Protein AF-A0A3S5CS46-F1 (afdb_monomer_lite)

Sequence (269 aa):
MSTSSWIHPLLTELEINIKNIAQVWDDMGVVGENYTVRQRTLSHHLHRLLEDMLDEETRAKQTLLDSINDLRTKIVEFEAEMGVPSFNFPSDNSLVATEKELFDYHKSLTKKAENSIREITLLLEQESILCSLLGEKPISVSFKHVPSFDQSERLAHLMELKEDVLALCSYLNMTLEEASSNCEMSLMLKSDFSIEPASLTCAFIASLEELRDNLDSKLILIGTKCRQLKDEWLSLRSRLKLEDSSEFNEIKPSVELFKQVSFPYTLSH

Organism: NCBI:txid117903

Structure (mmCIF, N/CA/C/O backbone):
data_AF-A0A3S5CS46-F1
#
_entry.id   AF-A0A3S5CS46-F1
#
loop_
_atom_site.group_PDB
_atom_site.id
_atom_site.type_symbol
_atom_site.label_atom_id
_atom_site.label_alt_id
_atom_site.label_comp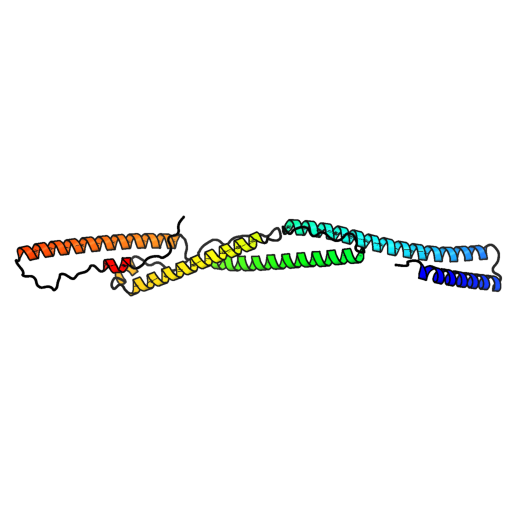_id
_atom_site.label_asym_id
_atom_site.label_entity_id
_atom_site.label_seq_id
_atom_site.pdbx_PDB_ins_code
_atom_site.Cartn_x
_atom_site.Cartn_y
_atom_site.Cartn_z
_atom_site.occupancy
_atom_site.B_iso_or_equiv
_atom_site.auth_seq_id
_atom_site.auth_comp_id
_atom_site.auth_asym_id
_atom_site.auth_atom_id
_atom_site.pdbx_PDB_model_num
ATOM 1 N N . MET A 1 1 ? 7.967 23.993 -22.718 1.00 47.06 1 MET A N 1
ATOM 2 C CA . MET A 1 1 ? 9.432 23.835 -22.585 1.00 47.06 1 MET A CA 1
ATOM 3 C C . MET A 1 1 ? 10.004 23.709 -23.986 1.00 47.06 1 MET A C 1
ATOM 5 O O . MET A 1 1 ? 9.488 22.908 -24.753 1.00 47.06 1 MET A O 1
ATOM 9 N N . SER A 1 2 ? 10.963 24.560 -24.352 1.00 52.56 2 SER A N 1
ATOM 10 C CA . SER A 1 2 ? 11.513 24.660 -25.710 1.00 52.56 2 SER A CA 1
ATOM 11 C C . SER A 1 2 ? 12.353 23.429 -26.053 1.00 52.56 2 SER A C 1
ATOM 13 O O . SER A 1 2 ? 13.554 23.406 -25.811 1.00 52.56 2 SER A O 1
ATOM 15 N N . THR A 1 3 ? 11.725 22.403 -26.623 1.00 57.25 3 THR A N 1
ATOM 16 C CA . THR A 1 3 ? 12.373 21.144 -27.032 1.00 57.25 3 THR A CA 1
ATOM 17 C C . THR A 1 3 ? 13.434 21.323 -28.123 1.00 57.25 3 THR A C 1
ATOM 19 O O . THR A 1 3 ? 14.196 20.401 -28.382 1.00 57.25 3 THR A O 1
ATOM 22 N N . SER A 1 4 ? 13.525 22.504 -28.740 1.00 65.50 4 SER A N 1
ATOM 23 C CA . SER A 1 4 ? 14.275 22.702 -29.986 1.00 65.50 4 SER A CA 1
ATOM 24 C C . SER A 1 4 ? 15.567 23.516 -29.856 1.00 65.50 4 SER A C 1
ATOM 26 O O . SER A 1 4 ? 16.304 23.617 -30.833 1.00 65.50 4 SER A O 1
ATOM 28 N N . SER A 1 5 ? 15.869 24.124 -28.698 1.00 83.62 5 SER A N 1
ATOM 29 C CA . SER A 1 5 ? 16.984 25.091 -28.627 1.00 83.62 5 SER A CA 1
ATOM 30 C C . SER A 1 5 ? 18.371 24.447 -28.698 1.00 83.62 5 SER A C 1
ATOM 32 O O . SER A 1 5 ? 19.318 25.095 -29.130 1.00 83.62 5 SER A O 1
ATOM 34 N N . TRP A 1 6 ? 18.501 23.184 -28.288 1.00 90.06 6 TRP A N 1
ATOM 35 C CA . TRP A 1 6 ? 19.774 22.452 -28.260 1.00 90.06 6 TRP A CA 1
ATOM 36 C C . TRP A 1 6 ? 20.002 21.580 -29.506 1.00 90.06 6 TRP A C 1
ATOM 38 O O . TRP A 1 6 ? 21.139 21.224 -29.804 1.00 90.06 6 TRP A O 1
ATOM 48 N N . ILE A 1 7 ? 18.943 21.291 -30.270 1.00 91.88 7 ILE A N 1
ATOM 49 C CA . ILE A 1 7 ? 19.004 20.429 -31.460 1.00 91.88 7 ILE A CA 1
ATOM 50 C C . ILE A 1 7 ? 19.828 21.093 -32.573 1.00 91.88 7 ILE A C 1
ATOM 52 O O . ILE A 1 7 ? 20.669 20.450 -33.195 1.00 91.88 7 ILE A O 1
ATOM 56 N N . HIS A 1 8 ? 19.623 22.391 -32.815 1.00 90.12 8 HIS A N 1
ATOM 57 C CA . HIS A 1 8 ? 20.340 23.116 -33.871 1.00 90.12 8 HIS A CA 1
ATOM 58 C C . HIS A 1 8 ? 21.868 23.155 -33.665 1.00 90.12 8 HIS A C 1
ATOM 60 O O . HIS A 1 8 ? 22.591 22.838 -34.615 1.00 90.12 8 HIS A O 1
ATOM 66 N N . PRO A 1 9 ? 22.387 23.492 -32.465 1.00 93.69 9 PRO A N 1
ATOM 67 C CA . PRO A 1 9 ? 23.815 23.377 -32.171 1.00 93.69 9 PRO A CA 1
ATOM 68 C C . PRO A 1 9 ? 24.374 21.968 -32.404 1.00 93.69 9 PRO A C 1
ATOM 70 O O . PRO A 1 9 ? 25.395 21.832 -33.073 1.00 93.69 9 PRO A O 1
ATOM 73 N N . LEU A 1 10 ? 23.673 20.929 -31.933 1.00 92.62 10 LEU A N 1
ATOM 74 C CA . LEU A 1 10 ? 24.091 19.531 -32.088 1.00 92.62 10 LEU A CA 1
ATOM 75 C C . LEU A 1 10 ? 24.216 19.130 -33.567 1.00 92.62 10 LEU A C 1
ATOM 77 O O . LEU A 1 10 ? 25.219 18.547 -33.973 1.00 92.62 10 LEU A O 1
ATOM 81 N N . LEU A 1 11 ? 23.215 19.466 -34.387 1.00 93.50 11 LEU A N 1
ATOM 82 C CA . LEU A 1 11 ? 23.242 19.173 -35.824 1.00 93.50 11 LEU A CA 1
ATOM 83 C C . LEU A 1 11 ? 24.390 19.899 -36.534 1.00 93.50 11 LEU A C 1
ATOM 85 O O . LEU A 1 11 ? 25.025 19.319 -37.410 1.00 93.50 11 LEU A O 1
ATOM 89 N N . THR A 1 12 ? 24.679 21.139 -36.130 1.00 94.25 12 THR A N 1
ATOM 90 C CA . THR A 1 12 ? 25.787 21.925 -36.693 1.00 94.25 12 THR A CA 1
ATOM 91 C C . THR A 1 12 ? 27.137 21.279 -36.379 1.00 94.25 12 THR A C 1
ATOM 93 O O . THR A 1 12 ? 27.984 21.143 -37.260 1.00 94.25 12 THR A O 1
ATOM 96 N N . GLU A 1 13 ? 27.343 20.842 -35.136 1.00 95.19 13 GLU A N 1
ATOM 97 C CA . GLU A 1 13 ? 28.569 20.152 -34.724 1.00 95.19 13 GLU A CA 1
ATOM 98 C C . GLU A 1 13 ? 28.739 18.811 -35.454 1.00 95.19 13 GLU A C 1
ATOM 100 O O . GLU A 1 13 ? 29.822 18.496 -35.952 1.00 95.19 13 GLU A O 1
ATOM 105 N N . LEU A 1 14 ? 27.653 18.046 -35.591 1.00 95.31 14 LEU A N 1
ATOM 106 C CA . LEU A 1 14 ? 27.646 16.783 -36.324 1.00 95.31 14 LEU A CA 1
ATOM 107 C C . LEU A 1 14 ? 27.975 16.987 -37.811 1.00 95.31 14 LEU A C 1
ATOM 109 O O . LEU A 1 14 ? 28.771 16.235 -38.370 1.00 95.31 14 LEU A O 1
ATOM 113 N N . GLU A 1 15 ? 27.437 18.034 -38.440 1.00 95.50 15 GLU A N 1
ATOM 114 C CA . GLU A 1 15 ? 27.759 18.400 -39.823 1.00 95.50 15 GLU A CA 1
ATOM 115 C C . GLU A 1 15 ? 29.246 18.749 -39.992 1.00 95.50 15 GLU A C 1
ATOM 117 O O . GLU A 1 15 ? 29.888 18.266 -40.928 1.00 95.50 15 GLU A O 1
ATOM 122 N N . ILE A 1 16 ? 29.811 19.550 -39.082 1.00 96.81 16 ILE A N 1
ATOM 123 C CA . ILE A 1 16 ? 31.240 19.904 -39.091 1.00 96.81 16 ILE A CA 1
ATOM 124 C C . ILE A 1 16 ? 32.102 18.643 -38.963 1.00 96.81 16 ILE A C 1
ATOM 126 O O . ILE A 1 16 ? 33.037 18.451 -39.741 1.00 96.81 16 ILE A O 1
ATOM 130 N N . ASN A 1 17 ? 31.768 17.750 -38.031 1.00 96.44 17 ASN A N 1
ATOM 131 C CA . ASN A 1 17 ? 32.520 16.516 -37.812 1.00 96.44 17 ASN A CA 1
ATOM 132 C C . ASN A 1 17 ? 32.457 15.575 -39.022 1.00 96.44 17 ASN A C 1
ATOM 134 O O . ASN A 1 17 ? 33.484 15.027 -39.425 1.00 96.44 17 ASN A O 1
ATOM 138 N N . ILE A 1 18 ? 31.289 15.430 -39.653 1.00 96.00 18 ILE A N 1
ATOM 139 C CA . ILE A 1 18 ? 31.144 14.631 -40.878 1.00 96.00 18 ILE A CA 1
ATOM 140 C C . ILE A 1 18 ? 31.960 15.239 -42.026 1.00 96.00 18 ILE A C 1
ATOM 142 O O . ILE A 1 18 ? 32.640 14.498 -42.737 1.00 96.00 18 ILE A O 1
ATOM 146 N N . LYS A 1 19 ? 31.953 16.570 -42.189 1.00 95.06 19 LYS A N 1
ATOM 147 C CA . LYS A 1 19 ? 32.784 17.261 -43.191 1.00 95.06 19 LYS A CA 1
ATOM 148 C C . LYS A 1 19 ? 34.276 17.038 -42.950 1.00 95.06 19 LYS A C 1
ATOM 150 O O . LYS A 1 19 ? 34.997 16.754 -43.899 1.00 95.06 19 LYS A O 1
ATOM 155 N N . ASN A 1 20 ? 34.730 17.093 -41.699 1.00 97.00 20 ASN A N 1
ATOM 156 C CA . ASN A 1 20 ? 36.126 16.822 -41.351 1.00 97.00 20 ASN A CA 1
ATOM 157 C C . ASN A 1 20 ? 36.522 15.370 -41.663 1.00 97.00 20 ASN A C 1
ATOM 159 O O . ASN A 1 20 ? 37.597 15.129 -42.204 1.00 97.00 20 ASN A O 1
ATOM 163 N N . ILE A 1 21 ? 35.650 14.398 -41.374 1.00 95.81 21 ILE A N 1
ATOM 164 C CA . ILE A 1 21 ? 35.881 12.987 -41.724 1.00 95.81 21 ILE A CA 1
ATOM 165 C C . ILE A 1 21 ? 35.961 12.808 -43.246 1.00 95.81 21 ILE A C 1
ATOM 167 O O . ILE A 1 21 ? 36.844 12.100 -43.730 1.00 95.81 21 ILE A O 1
ATOM 171 N N . ALA A 1 22 ? 35.069 13.462 -43.997 1.00 94.12 22 ALA A N 1
ATOM 172 C CA . ALA A 1 22 ? 35.091 13.435 -45.456 1.00 94.12 22 ALA A CA 1
ATOM 173 C C . ALA A 1 22 ? 36.389 14.042 -46.012 1.00 94.12 22 ALA A C 1
ATOM 175 O O . ALA A 1 22 ? 37.030 13.408 -46.844 1.00 94.12 22 ALA A O 1
ATOM 176 N N . GLN A 1 23 ? 36.834 15.186 -45.480 1.00 95.31 23 GLN A N 1
ATOM 177 C CA . GLN A 1 23 ? 38.108 15.802 -45.860 1.00 95.31 23 GLN A CA 1
ATOM 178 C C . GLN A 1 23 ? 39.293 14.868 -45.588 1.00 95.31 23 GLN A C 1
ATOM 180 O O . GLN A 1 23 ? 40.160 14.714 -46.437 1.00 95.31 23 GLN A O 1
ATOM 185 N N . VAL A 1 24 ? 39.314 14.180 -44.443 1.00 96.31 24 VAL A N 1
ATOM 186 C CA . VAL A 1 24 ? 40.358 13.190 -44.133 1.00 96.31 24 VAL A CA 1
ATOM 187 C C . VAL A 1 24 ? 40.347 12.032 -45.138 1.00 96.31 24 VAL A C 1
ATOM 189 O O . VAL A 1 24 ? 41.405 11.536 -45.522 1.00 96.31 24 VAL A O 1
ATOM 192 N N . TRP A 1 25 ? 39.173 11.581 -45.592 1.00 96.75 25 TRP A N 1
ATOM 193 C CA . TRP A 1 25 ? 39.081 10.574 -46.656 1.00 96.75 25 TRP A CA 1
ATOM 194 C C . TRP A 1 25 ? 39.611 11.086 -47.997 1.00 96.75 25 TRP A C 1
ATOM 196 O O . TRP A 1 25 ? 40.304 10.326 -48.680 1.00 96.75 25 TRP A O 1
ATOM 206 N N . ASP A 1 26 ? 39.331 12.345 -48.331 1.00 93.25 26 ASP A N 1
ATOM 207 C CA . ASP A 1 26 ? 39.832 13.001 -49.539 1.00 93.25 26 ASP A CA 1
ATOM 208 C C . ASP A 1 26 ? 41.363 13.148 -49.488 1.00 93.25 26 ASP A C 1
ATOM 210 O O . ASP A 1 26 ? 42.050 12.759 -50.433 1.00 93.25 26 ASP A O 1
ATOM 214 N N . ASP A 1 27 ? 41.913 13.586 -48.351 1.00 95.44 27 ASP A N 1
ATOM 215 C CA . ASP A 1 27 ? 43.357 13.728 -48.115 1.00 95.44 27 ASP A CA 1
ATOM 216 C C . ASP A 1 27 ? 44.096 12.377 -48.190 1.00 95.44 27 ASP A C 1
ATOM 218 O O . ASP A 1 27 ? 45.242 12.302 -48.634 1.00 95.44 27 ASP A O 1
ATOM 222 N N . MET A 1 28 ? 43.437 11.283 -47.789 1.00 94.62 28 MET A N 1
ATOM 223 C CA . MET A 1 28 ? 43.956 9.915 -47.929 1.00 94.62 28 MET A CA 1
ATOM 224 C C . MET A 1 28 ? 43.811 9.339 -49.349 1.00 94.62 28 MET A C 1
ATOM 226 O O . MET A 1 28 ? 44.333 8.254 -49.615 1.00 94.62 28 MET A O 1
ATOM 230 N N . GLY A 1 29 ? 43.085 10.007 -50.251 1.00 93.81 29 GLY A N 1
ATOM 231 C CA . GLY A 1 29 ? 42.829 9.526 -51.610 1.00 93.81 29 GLY A CA 1
ATOM 232 C C . GLY A 1 29 ? 41.833 8.361 -51.693 1.00 93.81 29 GLY A C 1
ATOM 233 O O . GLY A 1 29 ? 41.942 7.514 -52.582 1.00 93.81 29 GLY A O 1
ATOM 234 N N . VAL A 1 30 ? 40.870 8.271 -50.768 1.00 92.06 30 VAL A N 1
ATOM 235 C CA . VAL A 1 30 ? 39.827 7.232 -50.799 1.00 92.06 30 VAL A CA 1
ATOM 236 C C . VAL A 1 30 ? 38.797 7.570 -51.876 1.00 92.06 30 VAL A C 1
ATOM 238 O O . VAL A 1 30 ? 38.065 8.543 -51.752 1.00 92.06 30 VAL A O 1
ATOM 241 N N . VAL A 1 31 ? 38.683 6.736 -52.912 1.00 90.25 31 VAL A N 1
ATOM 242 C CA . VAL A 1 31 ? 37.793 6.989 -54.061 1.00 90.25 31 VAL A CA 1
ATOM 243 C C . VAL A 1 31 ? 36.904 5.793 -54.403 1.00 90.25 31 VAL A C 1
ATOM 245 O O . VAL A 1 31 ? 37.137 4.663 -53.963 1.00 90.25 31 VAL A O 1
ATOM 248 N N . GLY A 1 32 ? 35.878 6.044 -55.219 1.00 90.00 32 GLY A N 1
ATOM 249 C CA . GLY A 1 32 ? 35.023 5.011 -55.800 1.00 90.00 32 GLY A CA 1
ATOM 250 C C . GLY A 1 32 ? 34.218 4.234 -54.757 1.00 90.00 32 GLY A C 1
ATOM 251 O O . GLY A 1 32 ? 33.677 4.800 -53.808 1.00 90.00 32 GLY A O 1
ATOM 252 N N . GLU A 1 33 ? 34.130 2.919 -54.932 1.00 91.75 33 GLU A N 1
ATOM 253 C CA . GLU A 1 33 ? 33.295 2.050 -54.099 1.00 91.75 33 GLU A CA 1
ATOM 254 C C . GLU A 1 33 ? 33.695 2.091 -52.614 1.00 91.75 33 GLU A C 1
ATOM 256 O O . GLU A 1 33 ? 32.830 2.190 -51.743 1.00 91.75 33 GLU A O 1
ATOM 261 N N . ASN A 1 34 ? 34.997 2.159 -52.313 1.00 89.06 34 ASN A N 1
ATOM 262 C CA . ASN A 1 34 ? 35.506 2.244 -50.940 1.00 89.06 34 ASN A CA 1
ATOM 263 C C . ASN A 1 34 ? 35.023 3.499 -50.197 1.00 89.06 34 ASN A C 1
ATOM 265 O O . ASN A 1 34 ? 34.741 3.432 -48.999 1.00 89.06 34 ASN A O 1
ATOM 269 N N . TYR A 1 35 ? 34.891 4.628 -50.897 1.00 92.06 35 TYR A N 1
ATOM 270 C CA . TYR A 1 35 ? 34.347 5.862 -50.327 1.00 92.06 35 TYR A CA 1
ATOM 271 C C . TYR A 1 35 ? 32.863 5.689 -49.976 1.00 92.06 35 TYR A C 1
ATOM 273 O O . TYR A 1 35 ? 32.446 5.967 -48.852 1.00 92.06 35 TYR A O 1
ATOM 281 N N . THR A 1 36 ? 32.079 5.115 -50.895 1.00 93.38 36 THR A N 1
ATOM 282 C CA . THR A 1 36 ? 30.643 4.872 -50.672 1.00 93.38 36 THR A CA 1
ATOM 283 C C . THR A 1 36 ? 30.371 3.875 -49.544 1.00 93.38 36 THR A C 1
ATOM 285 O O . THR A 1 36 ? 29.421 4.052 -48.780 1.00 93.38 36 THR A O 1
ATOM 288 N N . VAL A 1 37 ? 31.219 2.850 -49.388 1.00 94.94 37 VAL A N 1
ATOM 289 C CA . VAL A 1 37 ? 31.127 1.895 -48.275 1.00 94.94 37 VAL A CA 1
ATOM 290 C C . VAL A 1 37 ? 31.378 2.609 -46.950 1.00 94.94 37 VAL A C 1
ATOM 292 O O . VAL A 1 37 ? 30.570 2.474 -46.038 1.00 94.94 37 VAL A O 1
ATOM 295 N N . ARG A 1 38 ? 32.432 3.430 -46.846 1.00 95.06 38 ARG A N 1
ATOM 296 C CA . ARG A 1 38 ? 32.717 4.194 -45.618 1.00 95.06 38 ARG A CA 1
ATOM 297 C C . ARG A 1 38 ? 31.604 5.181 -45.268 1.00 95.06 38 ARG A C 1
ATOM 299 O O . ARG A 1 38 ? 31.227 5.262 -44.101 1.00 95.06 38 ARG A O 1
ATOM 306 N N . GLN A 1 39 ? 31.031 5.865 -46.261 1.00 94.62 39 GLN A N 1
ATOM 307 C CA . GLN A 1 39 ? 29.864 6.732 -46.069 1.00 94.62 39 GLN A CA 1
ATOM 308 C C . GLN A 1 39 ? 28.654 5.965 -45.528 1.00 94.62 39 GLN A C 1
ATOM 310 O O . GLN A 1 39 ? 28.047 6.397 -44.547 1.00 94.62 39 GLN A O 1
ATOM 315 N N . ARG A 1 40 ? 28.313 4.816 -46.131 1.00 95.38 40 ARG A N 1
ATOM 316 C CA . ARG A 1 40 ? 27.210 3.972 -45.643 1.00 95.38 40 ARG A CA 1
ATOM 317 C C . ARG A 1 40 ? 27.468 3.474 -44.231 1.00 95.38 40 ARG A C 1
ATOM 319 O O . ARG A 1 40 ? 26.557 3.535 -43.418 1.00 95.38 40 ARG A O 1
ATOM 326 N N . THR A 1 41 ? 28.682 3.022 -43.932 1.00 96.25 41 THR A N 1
ATOM 327 C CA . THR A 1 41 ? 29.043 2.545 -42.593 1.00 96.25 41 THR A CA 1
ATOM 328 C C . THR A 1 41 ? 28.898 3.656 -41.555 1.00 96.25 41 THR A C 1
ATOM 330 O O . THR A 1 41 ? 28.234 3.452 -40.543 1.00 96.25 41 THR A O 1
ATOM 333 N N . LEU A 1 42 ? 29.432 4.856 -41.819 1.00 95.69 42 LEU A N 1
ATOM 334 C CA . LEU A 1 42 ? 29.279 6.009 -40.924 1.00 95.69 42 LEU A CA 1
ATOM 335 C C . LEU A 1 42 ? 27.802 6.374 -40.719 1.00 95.69 42 LEU A C 1
ATOM 337 O O . LEU A 1 42 ? 27.354 6.528 -39.586 1.00 95.69 42 LEU A O 1
ATOM 341 N N . SER A 1 43 ? 27.040 6.472 -41.810 1.00 95.50 43 SER A N 1
ATOM 342 C CA . SER A 1 43 ? 25.609 6.770 -41.758 1.00 95.50 43 SER A CA 1
ATOM 343 C C . SER A 1 43 ? 24.843 5.718 -40.957 1.00 95.50 43 SER A C 1
ATOM 345 O O . SER A 1 43 ? 24.034 6.073 -40.106 1.00 95.50 43 SER A O 1
ATOM 347 N N . HIS A 1 44 ? 25.134 4.435 -41.172 1.00 96.31 44 HIS A N 1
ATOM 348 C CA . HIS A 1 44 ? 24.505 3.335 -40.453 1.00 96.31 44 HIS A CA 1
ATOM 349 C C . HIS A 1 44 ? 24.778 3.405 -38.947 1.00 96.31 44 HIS A C 1
ATOM 351 O O . HIS A 1 44 ? 23.851 3.246 -38.161 1.00 96.31 44 HIS A O 1
ATOM 357 N N . HIS A 1 45 ? 26.015 3.698 -38.533 1.00 96.38 45 HIS A N 1
ATOM 358 C CA . HIS A 1 45 ? 26.338 3.850 -37.112 1.00 96.38 45 HIS A CA 1
ATOM 359 C C . HIS A 1 45 ? 25.584 5.011 -36.456 1.00 96.38 45 HIS A C 1
ATOM 361 O O . HIS A 1 45 ? 25.082 4.851 -35.347 1.00 96.38 45 HIS A O 1
ATOM 367 N N . LEU A 1 46 ? 25.471 6.155 -37.140 1.00 95.50 46 LEU A N 1
ATOM 368 C CA . LEU A 1 46 ? 24.725 7.307 -36.626 1.00 95.50 46 LEU A CA 1
ATOM 369 C C . LEU A 1 46 ? 23.223 7.017 -36.510 1.00 95.50 46 LEU A C 1
ATOM 371 O O . LEU A 1 46 ? 22.626 7.334 -35.485 1.00 95.50 46 LEU A O 1
ATOM 375 N N . HIS A 1 47 ? 22.626 6.389 -37.527 1.00 95.56 47 HIS A N 1
ATOM 376 C CA . HIS A 1 47 ? 21.212 6.004 -37.486 1.00 95.56 47 HIS A CA 1
ATOM 377 C C . HIS A 1 47 ? 20.943 5.013 -36.361 1.00 95.56 47 HIS A C 1
ATOM 379 O O . HIS A 1 47 ? 20.042 5.239 -35.563 1.00 95.56 47 HIS A O 1
ATOM 385 N N . ARG A 1 48 ? 21.773 3.972 -36.249 1.00 96.56 48 ARG A N 1
ATOM 386 C CA . ARG A 1 48 ? 21.627 2.956 -35.210 1.00 96.56 48 ARG A CA 1
ATOM 387 C C . ARG A 1 48 ? 21.685 3.554 -33.807 1.00 96.56 48 ARG A C 1
ATOM 389 O O . ARG A 1 48 ? 20.868 3.200 -32.975 1.00 96.56 48 ARG A O 1
ATOM 396 N N . LEU A 1 49 ? 22.605 4.487 -33.554 1.00 96.56 49 LEU A N 1
ATOM 397 C CA . LEU A 1 49 ? 22.688 5.148 -32.251 1.00 96.56 49 LEU A CA 1
ATOM 398 C C . LEU A 1 49 ? 21.410 5.938 -31.922 1.00 96.56 49 LEU A C 1
ATOM 400 O O . LEU A 1 49 ? 20.948 5.912 -30.787 1.00 96.56 49 LEU A O 1
ATOM 404 N N . LEU A 1 50 ? 20.837 6.642 -32.902 1.00 95.50 50 LEU A N 1
ATOM 405 C CA . LEU A 1 50 ? 19.594 7.394 -32.711 1.00 95.50 50 LEU A CA 1
ATOM 406 C C . LEU A 1 50 ? 18.380 6.475 -32.527 1.00 95.50 50 LEU A C 1
ATOM 408 O O . LEU A 1 50 ? 17.522 6.780 -31.702 1.00 95.50 50 LEU A O 1
ATOM 412 N N . GLU A 1 51 ? 18.316 5.368 -33.268 1.00 96.81 51 GLU A N 1
ATOM 413 C CA . GLU A 1 51 ? 17.296 4.326 -33.097 1.00 96.81 51 GLU A CA 1
ATOM 414 C C . GLU A 1 51 ? 17.388 3.699 -31.701 1.00 96.81 51 GLU A C 1
ATOM 416 O O . GLU A 1 51 ? 16.386 3.663 -30.993 1.00 96.81 51 GLU A O 1
ATOM 421 N N . ASP A 1 52 ? 18.591 3.316 -31.260 1.00 96.69 52 ASP A N 1
ATOM 422 C CA . ASP A 1 52 ? 18.823 2.734 -29.934 1.00 96.69 52 ASP A CA 1
ATOM 423 C C . ASP A 1 52 ? 18.373 3.698 -28.813 1.00 96.69 52 ASP A C 1
ATOM 425 O O . ASP A 1 52 ? 17.665 3.289 -27.889 1.00 96.69 52 ASP A O 1
ATOM 429 N N . MET A 1 53 ? 18.715 4.990 -28.923 1.00 96.81 53 MET A N 1
ATOM 430 C CA . MET A 1 53 ? 18.285 6.033 -27.978 1.00 96.81 53 MET A CA 1
ATOM 431 C C . MET A 1 53 ? 16.764 6.237 -27.981 1.00 96.81 53 MET A C 1
ATOM 433 O O . MET A 1 53 ? 16.148 6.385 -26.925 1.00 96.81 53 MET A O 1
ATOM 437 N N . LEU A 1 54 ? 16.136 6.256 -29.160 1.00 96.00 54 LEU A N 1
ATOM 438 C CA . LEU A 1 54 ? 14.686 6.408 -29.278 1.00 96.00 54 LEU A CA 1
ATOM 439 C C . LEU A 1 54 ? 13.948 5.205 -28.678 1.00 96.00 54 LEU A C 1
ATOM 441 O O . LEU A 1 54 ? 12.938 5.382 -27.992 1.00 96.00 54 LEU A O 1
ATOM 445 N N . ASP A 1 55 ? 14.454 3.998 -28.914 1.00 97.69 55 ASP A N 1
ATOM 446 C CA . ASP A 1 55 ? 13.907 2.760 -28.367 1.00 97.69 55 ASP A CA 1
ATOM 447 C C . ASP A 1 55 ? 14.061 2.697 -26.844 1.00 97.69 55 ASP A C 1
ATOM 449 O O . ASP A 1 55 ? 13.170 2.205 -26.147 1.00 97.69 55 ASP A O 1
ATOM 453 N N . GLU A 1 56 ? 15.181 3.175 -26.299 1.00 97.00 56 GLU A N 1
ATOM 454 C CA . GLU A 1 56 ? 15.386 3.307 -24.854 1.00 97.00 56 GLU A CA 1
ATOM 455 C C . GLU A 1 56 ? 14.357 4.256 -24.224 1.00 97.00 56 GLU A C 1
ATOM 457 O O . GLU A 1 56 ? 13.611 3.842 -23.334 1.00 97.00 56 GLU A O 1
ATOM 462 N N . GLU A 1 57 ? 14.227 5.479 -24.742 1.00 96.69 57 GLU A N 1
ATOM 463 C CA . GLU A 1 57 ? 13.280 6.472 -24.214 1.00 96.69 57 GLU A CA 1
ATOM 464 C C . GLU A 1 57 ? 11.815 6.040 -24.388 1.00 96.69 57 GLU A C 1
ATOM 466 O O . GLU A 1 57 ? 10.971 6.249 -23.510 1.00 96.69 57 GLU A O 1
ATOM 471 N N . THR A 1 58 ? 11.491 5.369 -25.497 1.00 96.81 58 THR A N 1
ATOM 472 C CA . THR A 1 58 ? 10.143 4.831 -25.736 1.00 96.81 58 THR A CA 1
ATOM 473 C C . THR A 1 58 ? 9.808 3.715 -24.746 1.00 96.81 58 THR A C 1
ATOM 475 O O . THR A 1 58 ? 8.707 3.700 -24.189 1.00 96.81 58 THR A O 1
ATOM 478 N N . ARG A 1 59 ? 10.755 2.810 -24.464 1.00 97.00 59 ARG A N 1
ATOM 479 C CA . ARG A 1 59 ? 10.587 1.760 -23.445 1.00 97.00 59 ARG A CA 1
ATOM 480 C C . ARG A 1 59 ? 10.503 2.326 -22.032 1.00 97.00 59 ARG A C 1
ATOM 482 O O . ARG A 1 59 ? 9.683 1.846 -21.248 1.00 97.00 59 ARG A O 1
ATOM 489 N N . ALA A 1 60 ? 11.291 3.351 -21.711 1.00 94.81 60 ALA A N 1
ATOM 490 C CA . ALA A 1 60 ? 11.218 4.035 -20.423 1.00 94.81 60 ALA A CA 1
ATOM 491 C C . ALA A 1 60 ? 9.832 4.665 -20.220 1.00 94.81 60 ALA A C 1
ATOM 493 O O . ALA A 1 60 ? 9.186 4.448 -19.193 1.00 94.81 60 ALA A O 1
ATOM 494 N N . LYS A 1 61 ? 9.315 5.359 -21.243 1.00 95.50 61 LYS A N 1
ATOM 495 C CA . LYS A 1 61 ? 7.956 5.914 -21.229 1.00 95.50 61 LYS A CA 1
ATOM 496 C C . LYS A 1 61 ? 6.883 4.833 -21.076 1.00 95.50 61 LYS A C 1
ATOM 498 O O . LYS A 1 61 ? 5.926 5.050 -20.337 1.00 95.50 61 LYS A O 1
ATOM 503 N N . GLN A 1 62 ? 7.011 3.699 -21.766 1.00 96.25 62 GLN A N 1
ATOM 504 C CA . GLN A 1 62 ? 6.036 2.610 -21.657 1.00 96.25 62 GLN A CA 1
ATOM 505 C C . GLN A 1 62 ? 6.039 1.992 -20.254 1.00 96.25 62 GLN A C 1
ATOM 507 O O . GLN A 1 62 ? 4.982 1.876 -19.649 1.00 96.25 62 GLN A O 1
ATOM 512 N N . THR A 1 63 ? 7.222 1.709 -19.702 1.00 95.81 63 THR A N 1
ATOM 513 C CA . THR A 1 63 ? 7.380 1.214 -18.322 1.00 95.81 63 THR A CA 1
ATOM 514 C C . THR A 1 63 ? 6.693 2.136 -17.312 1.00 95.81 63 THR A C 1
ATOM 516 O O . THR A 1 63 ? 6.003 1.674 -16.407 1.00 95.81 63 THR A O 1
ATOM 519 N N . LEU A 1 64 ? 6.839 3.450 -17.494 1.00 95.12 64 LEU A N 1
ATOM 520 C CA . LEU A 1 64 ? 6.207 4.453 -16.643 1.00 95.12 64 LEU A CA 1
ATOM 521 C C . LEU A 1 64 ? 4.672 4.429 -16.748 1.00 95.12 64 LEU A C 1
ATOM 523 O O . LEU A 1 64 ? 3.977 4.540 -15.741 1.00 95.12 64 LEU A O 1
ATOM 527 N N . LEU A 1 65 ? 4.129 4.264 -17.957 1.00 94.19 65 LEU A N 1
ATOM 528 C CA . LEU A 1 65 ? 2.684 4.132 -18.168 1.00 94.19 65 LEU A CA 1
ATOM 529 C C . LEU A 1 65 ? 2.126 2.853 -17.540 1.00 94.19 65 LEU A C 1
ATOM 531 O O . LEU A 1 65 ? 1.066 2.898 -16.915 1.00 94.19 65 LEU A O 1
ATOM 535 N N . ASP A 1 66 ? 2.841 1.740 -17.679 1.00 95.00 66 ASP A N 1
ATOM 536 C CA . ASP A 1 66 ? 2.452 0.459 -17.093 1.00 95.00 66 ASP A CA 1
ATOM 537 C C . ASP A 1 66 ? 2.449 0.554 -15.558 1.00 95.00 66 ASP A C 1
ATOM 539 O O . ASP A 1 66 ? 1.453 0.211 -14.924 1.00 95.00 66 ASP A O 1
ATOM 543 N N . SER A 1 67 ? 3.490 1.152 -14.967 1.00 94.81 67 SER A N 1
ATOM 544 C CA . SER A 1 67 ? 3.577 1.434 -13.525 1.00 94.81 67 SER A CA 1
ATOM 545 C C . SER A 1 67 ? 2.407 2.289 -13.018 1.00 94.81 67 SER A C 1
ATOM 547 O O . SER A 1 67 ? 1.769 1.956 -12.018 1.00 94.81 67 SER A O 1
ATOM 549 N N . ILE A 1 68 ? 2.056 3.361 -13.738 1.00 93.19 68 ILE A N 1
ATOM 550 C CA . ILE A 1 68 ? 0.907 4.220 -13.406 1.00 93.19 68 ILE A CA 1
ATOM 551 C C . ILE A 1 68 ? -0.405 3.429 -13.423 1.00 93.19 68 ILE A C 1
ATOM 553 O O . ILE A 1 68 ? -1.231 3.593 -12.523 1.00 93.19 68 ILE A O 1
ATOM 557 N N . ASN A 1 69 ? -0.619 2.590 -14.437 1.00 92.62 69 ASN A N 1
ATOM 558 C CA . ASN A 1 69 ? -1.836 1.788 -14.550 1.00 92.62 69 ASN A CA 1
ATOM 559 C C . ASN A 1 69 ? -1.924 0.742 -13.434 1.00 92.62 69 ASN A C 1
ATOM 561 O O . ASN A 1 69 ? -2.971 0.618 -12.799 1.00 92.62 69 ASN A O 1
ATOM 565 N N . ASP A 1 70 ? -0.822 0.055 -13.141 1.00 93.38 70 ASP A N 1
ATOM 566 C CA . ASP A 1 70 ? -0.742 -0.915 -12.050 1.00 93.38 70 ASP A CA 1
ATOM 567 C C . ASP A 1 70 ? -1.018 -0.264 -10.692 1.00 93.38 70 ASP A C 1
ATOM 569 O O . ASP A 1 70 ? -1.789 -0.796 -9.890 1.00 93.38 70 ASP A O 1
ATOM 573 N N . LEU A 1 71 ? -0.421 0.904 -10.427 1.00 92.56 71 LEU A N 1
ATOM 574 C CA . LEU A 1 71 ? -0.656 1.653 -9.193 1.00 92.56 71 LEU A CA 1
ATOM 575 C C . LEU A 1 71 ? -2.113 2.098 -9.076 1.00 92.56 71 LEU A C 1
ATOM 577 O O . LEU A 1 71 ? -2.690 1.974 -8.000 1.00 92.56 71 LEU A O 1
ATOM 581 N N . ARG A 1 72 ? -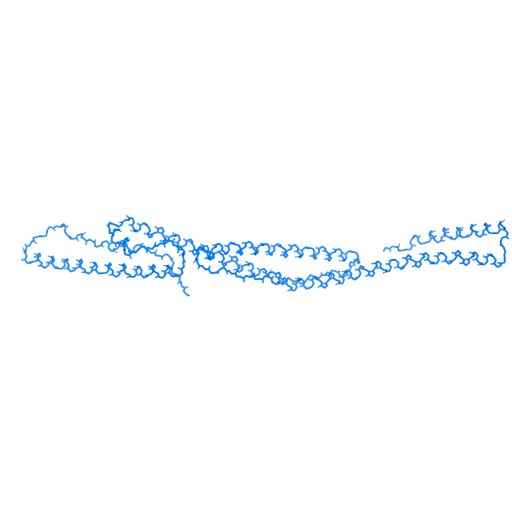2.730 2.569 -10.165 1.00 91.06 72 ARG A N 1
ATOM 582 C CA . ARG A 1 72 ? -4.151 2.946 -10.168 1.00 91.06 72 ARG A CA 1
ATOM 583 C C . ARG A 1 72 ? -5.049 1.763 -9.833 1.00 91.06 72 ARG A C 1
ATOM 585 O O . ARG A 1 72 ? -5.914 1.909 -8.977 1.00 91.06 72 ARG A O 1
ATOM 592 N N . THR A 1 73 ? -4.827 0.607 -10.455 1.00 90.56 73 THR A N 1
ATOM 593 C CA . THR A 1 73 ? -5.604 -0.608 -10.170 1.00 90.56 73 THR A CA 1
ATOM 594 C C . THR A 1 73 ? -5.471 -1.006 -8.704 1.00 90.56 73 THR A C 1
ATOM 596 O O . THR A 1 73 ? -6.479 -1.159 -8.019 1.00 90.56 73 THR A O 1
ATOM 599 N N . LYS A 1 74 ? -4.234 -1.064 -8.190 1.00 89.75 74 LYS A N 1
ATOM 600 C CA . LYS A 1 74 ? -3.969 -1.394 -6.783 1.00 89.75 74 LYS A CA 1
ATOM 601 C C . LYS A 1 74 ? -4.623 -0.408 -5.824 1.00 89.75 74 LYS A C 1
ATOM 603 O O . LYS A 1 74 ? -5.187 -0.829 -4.826 1.00 89.75 74 LYS A O 1
ATOM 608 N N . ILE A 1 75 ? -4.560 0.893 -6.112 1.00 90.88 75 ILE A N 1
ATOM 609 C CA . ILE A 1 75 ? -5.193 1.924 -5.281 1.00 90.88 75 ILE A CA 1
ATOM 610 C C . ILE A 1 75 ? -6.709 1.740 -5.254 1.00 90.88 75 ILE A C 1
ATOM 612 O O . ILE A 1 75 ? -7.277 1.759 -4.171 1.00 90.88 75 ILE A O 1
ATOM 616 N N . VAL A 1 76 ? -7.354 1.521 -6.403 1.00 88.62 76 VAL A N 1
ATOM 617 C CA . VAL A 1 76 ? -8.812 1.330 -6.473 1.00 88.62 76 VAL A CA 1
ATOM 618 C C . VAL A 1 76 ? -9.250 0.090 -5.694 1.00 88.62 76 VAL A C 1
ATOM 620 O O . VAL A 1 76 ? -10.230 0.147 -4.954 1.00 88.62 76 VAL A O 1
ATOM 623 N N . GLU A 1 77 ? -8.519 -1.019 -5.826 1.00 86.62 77 GLU A N 1
ATOM 624 C CA . GLU A 1 77 ? -8.756 -2.230 -5.032 1.00 86.62 77 GLU A CA 1
ATOM 625 C C . GLU A 1 77 ? -8.617 -1.933 -3.533 1.00 86.62 77 GLU A C 1
ATOM 627 O O . GLU A 1 77 ? -9.512 -2.243 -2.750 1.00 86.62 77 GLU A O 1
ATOM 632 N N . PHE A 1 78 ? -7.547 -1.240 -3.138 1.00 84.69 78 PHE A N 1
ATOM 633 C CA . PHE A 1 78 ? -7.279 -0.896 -1.743 1.00 84.69 78 PHE A CA 1
ATOM 634 C C . PHE A 1 78 ? -8.316 0.074 -1.153 1.00 84.69 78 PHE A C 1
ATOM 636 O O . PHE A 1 78 ? -8.732 -0.076 -0.007 1.00 84.69 78 PHE A O 1
ATOM 643 N N . GLU A 1 79 ? -8.749 1.078 -1.916 1.00 85.88 79 GLU A N 1
ATOM 644 C CA . GLU A 1 79 ? -9.790 2.031 -1.520 1.00 85.88 79 GLU A CA 1
ATOM 645 C C . GLU A 1 79 ? -11.135 1.326 -1.322 1.00 85.88 79 GLU A C 1
ATOM 647 O O . GLU A 1 79 ? -11.816 1.580 -0.324 1.00 85.88 79 GLU A O 1
ATOM 652 N N . ALA A 1 80 ? -11.489 0.406 -2.228 1.00 82.06 80 ALA A N 1
ATOM 653 C CA . ALA A 1 80 ? -12.693 -0.407 -2.115 1.00 82.06 80 ALA A CA 1
ATOM 654 C C . ALA A 1 80 ? -12.650 -1.326 -0.885 1.00 82.06 80 ALA A C 1
ATOM 656 O O . ALA A 1 80 ? -13.647 -1.435 -0.172 1.00 82.06 80 ALA A O 1
ATOM 657 N N . GLU A 1 81 ? -11.499 -1.943 -0.602 1.00 79.00 81 GLU A N 1
ATOM 658 C CA . GLU A 1 81 ? -11.306 -2.780 0.587 1.00 79.00 81 GLU A CA 1
ATOM 659 C C . GLU A 1 81 ? -11.395 -1.976 1.891 1.00 79.00 81 GLU A C 1
ATOM 661 O O . GLU A 1 81 ? -12.028 -2.414 2.850 1.00 79.00 81 GLU A O 1
ATOM 666 N N . MET A 1 82 ? -10.804 -0.781 1.924 1.00 75.62 82 MET A N 1
ATOM 667 C CA . MET A 1 82 ? -10.788 0.085 3.107 1.00 75.62 82 MET A CA 1
ATOM 668 C C . MET A 1 82 ? -12.091 0.871 3.313 1.00 75.62 82 MET A C 1
ATOM 670 O O . MET A 1 82 ? -12.282 1.469 4.375 1.00 75.62 82 MET A O 1
ATOM 674 N N . GLY A 1 83 ? -12.967 0.929 2.305 1.00 74.31 83 GLY A N 1
ATOM 675 C CA . GLY A 1 83 ? -14.155 1.786 2.310 1.00 74.31 83 GLY A CA 1
ATOM 676 C C . GLY A 1 83 ? -13.825 3.285 2.304 1.00 74.31 83 GLY A C 1
ATOM 677 O O . GLY A 1 83 ? -14.586 4.087 2.846 1.00 74.31 83 GLY A O 1
ATOM 678 N N . VAL A 1 84 ? -12.678 3.671 1.737 1.00 76.56 84 VAL A N 1
ATOM 679 C CA . VAL A 1 84 ? -12.215 5.068 1.673 1.00 76.56 84 VAL A CA 1
ATOM 680 C C . VAL A 1 84 ? -12.703 5.698 0.362 1.00 76.56 84 VAL A C 1
ATOM 682 O O . VAL A 1 84 ? -12.703 5.027 -0.669 1.00 76.56 84 VAL A O 1
ATOM 685 N N . PRO A 1 85 ? -13.138 6.974 0.360 1.00 78.38 85 PRO A N 1
ATOM 686 C CA . PRO A 1 85 ? -13.543 7.648 -0.869 1.00 78.38 85 PRO A CA 1
ATOM 687 C C . PRO A 1 85 ? -12.396 7.712 -1.878 1.00 78.38 85 PRO A C 1
ATOM 689 O O . PRO A 1 85 ? -11.270 8.060 -1.521 1.00 78.38 85 PRO A O 1
ATOM 692 N N . SER A 1 86 ? -12.725 7.441 -3.142 1.00 78.44 86 SER A N 1
ATOM 693 C CA . SER A 1 86 ? -11.761 7.407 -4.238 1.00 78.44 86 SER A CA 1
ATOM 694 C C . SER A 1 86 ? -11.064 8.748 -4.428 1.00 78.44 86 SER A C 1
ATOM 696 O O . SER A 1 86 ? -11.730 9.777 -4.612 1.00 78.44 86 SER A O 1
ATOM 698 N N . PHE A 1 87 ? -9.735 8.746 -4.433 1.00 76.06 87 PHE A N 1
ATOM 699 C CA . PHE A 1 87 ? -8.967 9.953 -4.692 1.00 76.06 87 PHE A CA 1
ATOM 700 C C . PHE A 1 87 ? -8.883 10.254 -6.197 1.00 76.06 87 PHE A C 1
ATOM 702 O O . PHE A 1 87 ? -8.389 9.456 -6.993 1.00 76.06 87 PHE A O 1
ATOM 709 N N . ASN A 1 88 ? -9.333 11.446 -6.599 1.00 76.12 88 ASN A N 1
ATOM 710 C CA . ASN A 1 88 ? -9.206 11.909 -7.980 1.00 76.12 88 ASN A CA 1
ATOM 711 C C . ASN A 1 88 ? -7.830 12.538 -8.205 1.00 76.12 88 ASN A C 1
ATOM 713 O O . ASN A 1 88 ? -7.556 13.646 -7.741 1.00 76.12 88 ASN A O 1
ATOM 717 N N . PHE A 1 89 ? -6.981 11.845 -8.959 1.00 73.62 89 PHE A N 1
ATOM 718 C CA . PHE A 1 89 ? -5.675 12.367 -9.351 1.00 73.62 89 PHE A CA 1
ATOM 719 C C . PHE A 1 89 ? -5.815 13.417 -10.467 1.00 73.62 89 PHE A C 1
ATOM 721 O O . PHE A 1 89 ? -6.544 13.172 -11.434 1.00 73.62 89 PHE A O 1
ATOM 728 N N . PRO A 1 90 ? -5.114 14.563 -10.381 1.00 71.25 90 PRO A N 1
ATOM 729 C CA . PRO A 1 90 ? -5.104 15.562 -11.445 1.00 71.25 90 PRO A CA 1
ATOM 730 C C . PRO A 1 90 ? -4.604 14.964 -12.768 1.00 71.25 90 PRO A C 1
ATOM 732 O O . PRO A 1 90 ? -3.559 14.314 -12.812 1.00 71.25 90 PRO A O 1
ATOM 735 N N . SER A 1 91 ? -5.328 15.207 -13.863 1.00 67.06 91 SER A N 1
ATOM 736 C CA . SER A 1 91 ? -4.959 14.746 -15.212 1.00 67.06 91 SER A CA 1
ATOM 737 C C . SER A 1 91 ? -3.819 15.539 -15.852 1.00 67.06 91 SER A C 1
ATOM 739 O O . SER A 1 91 ? -3.274 15.109 -16.866 1.00 67.06 91 SER A O 1
ATOM 741 N N . ASP A 1 92 ? -3.468 16.689 -15.277 1.00 74.75 92 ASP A N 1
ATOM 742 C CA . ASP A 1 92 ? -2.661 17.712 -15.952 1.00 74.75 92 ASP A CA 1
ATOM 743 C C . ASP A 1 92 ? -1.161 17.617 -15.613 1.00 74.75 92 ASP A C 1
ATOM 745 O O . ASP A 1 92 ? -0.353 18.433 -16.062 1.00 74.75 92 ASP A O 1
ATOM 749 N N . ASN A 1 93 ? -0.774 16.607 -14.829 1.00 80.75 93 ASN A N 1
ATOM 750 C CA . ASN A 1 93 ? 0.595 16.393 -14.372 1.00 80.75 93 ASN A CA 1
ATOM 751 C C . ASN A 1 93 ? 1.444 15.630 -15.407 1.00 80.75 93 ASN A C 1
ATOM 753 O O . ASN A 1 93 ? 0.945 14.890 -16.255 1.00 80.75 93 ASN A O 1
ATOM 757 N N . SER A 1 94 ? 2.769 15.809 -15.343 1.00 89.69 94 SER A N 1
ATOM 758 C CA . SER A 1 94 ? 3.699 15.004 -16.142 1.00 89.69 94 SER A CA 1
ATOM 759 C C . SER A 1 94 ? 3.677 13.545 -15.678 1.00 89.69 94 SER A C 1
ATOM 761 O O . SER A 1 94 ? 3.461 13.282 -14.499 1.00 89.69 94 SER A O 1
ATOM 763 N N . LEU A 1 95 ? 3.968 12.593 -16.576 1.00 90.25 95 LEU A N 1
ATOM 764 C CA . LEU A 1 95 ? 3.924 11.158 -16.249 1.00 90.25 95 LEU A CA 1
ATOM 765 C C . LEU A 1 95 ? 4.745 10.807 -14.995 1.00 90.25 95 LEU A C 1
ATOM 767 O O . LEU A 1 95 ? 4.264 10.089 -14.128 1.00 90.25 95 LEU A O 1
ATOM 771 N N . VAL A 1 96 ? 5.952 11.367 -14.862 1.00 92.19 96 VAL A N 1
ATOM 772 C CA . VAL A 1 96 ? 6.830 11.125 -13.702 1.00 92.19 96 VAL A CA 1
ATOM 773 C C . VAL A 1 96 ? 6.229 11.692 -12.413 1.00 92.19 96 VAL A C 1
ATOM 775 O O . VAL A 1 96 ? 6.318 11.069 -11.358 1.00 92.19 96 VAL A O 1
ATOM 778 N N . ALA A 1 97 ? 5.603 12.872 -12.478 1.00 90.81 97 ALA A N 1
ATOM 779 C CA . ALA A 1 97 ? 4.933 13.454 -11.319 1.00 90.81 97 ALA A CA 1
ATOM 780 C C . ALA A 1 97 ? 3.705 12.624 -10.915 1.00 90.81 97 ALA A C 1
ATOM 782 O O . ALA A 1 97 ? 3.537 12.333 -9.735 1.00 90.81 97 ALA A O 1
ATOM 783 N N . THR A 1 98 ? 2.905 12.180 -11.889 1.00 90.38 98 THR A N 1
ATOM 784 C CA . THR A 1 98 ? 1.738 11.321 -11.655 1.00 90.38 98 THR A CA 1
ATOM 785 C C . THR A 1 98 ? 2.125 9.982 -11.032 1.00 90.38 98 THR A C 1
ATOM 787 O O . THR A 1 98 ? 1.492 9.565 -10.067 1.00 90.38 98 THR A O 1
ATOM 790 N N . GLU A 1 99 ? 3.162 9.310 -11.541 1.00 92.75 99 GLU A N 1
ATOM 791 C CA . GLU A 1 99 ? 3.646 8.055 -10.950 1.00 92.75 99 GLU A CA 1
ATOM 792 C C . GLU A 1 99 ? 4.076 8.262 -9.496 1.00 92.75 99 GLU A C 1
ATOM 794 O O . GLU A 1 99 ? 3.668 7.507 -8.613 1.00 92.75 99 GLU A O 1
ATOM 799 N N . LYS A 1 100 ? 4.851 9.319 -9.230 1.00 92.56 100 LYS A N 1
ATOM 800 C CA . LYS A 1 100 ? 5.307 9.635 -7.877 1.00 92.56 100 LYS A CA 1
ATOM 801 C C . LYS A 1 100 ? 4.141 9.894 -6.923 1.00 92.56 100 LYS A C 1
ATOM 803 O O . LYS A 1 100 ? 4.129 9.348 -5.824 1.00 92.56 100 LYS A O 1
ATOM 808 N N . GLU A 1 101 ? 3.163 10.699 -7.334 1.00 91.50 101 GLU A N 1
ATOM 809 C CA . GLU A 1 101 ? 1.970 10.988 -6.530 1.00 91.50 101 GLU A CA 1
ATOM 810 C C . GLU A 1 101 ? 1.167 9.718 -6.225 1.00 91.50 101 GLU A C 1
ATOM 812 O O . GLU A 1 101 ? 0.766 9.507 -5.079 1.00 91.50 101 GLU A O 1
ATOM 817 N N . LEU A 1 102 ? 0.977 8.845 -7.220 1.00 91.69 102 LEU A N 1
ATOM 818 C CA . LEU A 1 102 ? 0.310 7.554 -7.039 1.00 91.69 102 LEU A CA 1
ATOM 819 C C . LEU A 1 102 ? 1.083 6.655 -6.071 1.00 91.69 102 LEU A C 1
ATOM 821 O O . LEU A 1 102 ? 0.489 6.056 -5.176 1.00 91.69 102 LEU A O 1
ATOM 825 N N . PHE A 1 103 ? 2.404 6.580 -6.215 1.00 92.62 103 PHE A N 1
ATOM 826 C CA . PHE A 1 103 ? 3.252 5.779 -5.340 1.00 92.62 103 PHE A CA 1
ATOM 827 C C . PHE A 1 103 ? 3.207 6.275 -3.888 1.00 92.62 103 PHE A C 1
ATOM 829 O O . PHE A 1 103 ? 3.015 5.479 -2.965 1.00 92.62 103 PHE A O 1
ATOM 836 N N . ASP A 1 104 ? 3.340 7.586 -3.677 1.00 92.19 104 ASP A N 1
ATOM 837 C CA . ASP A 1 104 ? 3.275 8.201 -2.351 1.00 92.19 104 ASP A CA 1
ATOM 838 C C . ASP A 1 104 ? 1.891 7.992 -1.713 1.00 92.19 104 ASP A C 1
ATOM 840 O O . ASP A 1 104 ? 1.794 7.653 -0.526 1.00 92.19 104 ASP A O 1
ATOM 844 N N . TYR A 1 105 ? 0.818 8.111 -2.502 1.00 91.31 105 TYR A N 1
ATOM 845 C CA . TYR A 1 105 ? -0.542 7.845 -2.043 1.00 91.31 105 TYR A CA 1
ATOM 846 C C . TYR A 1 105 ? -0.745 6.376 -1.659 1.00 91.31 105 TYR A C 1
ATOM 848 O O . TYR A 1 105 ? -1.160 6.100 -0.530 1.00 91.31 105 TYR A O 1
ATOM 856 N N . HIS A 1 106 ? -0.377 5.436 -2.534 1.00 90.50 106 HIS A N 1
ATOM 857 C CA . HIS A 1 106 ? -0.450 3.999 -2.260 1.00 90.50 106 HIS A CA 1
ATOM 858 C C . HIS A 1 106 ? 0.326 3.640 -0.985 1.00 90.50 106 HIS A C 1
ATOM 860 O O . HIS A 1 106 ? -0.200 2.974 -0.097 1.00 90.50 106 HIS A O 1
ATOM 866 N N . LYS A 1 107 ? 1.550 4.158 -0.825 1.00 91.81 107 LYS A N 1
ATOM 867 C CA . LYS A 1 107 ? 2.357 3.965 0.388 1.00 91.81 107 LYS A CA 1
ATOM 868 C C . LYS A 1 107 ? 1.659 4.492 1.644 1.00 91.81 107 LYS A C 1
ATOM 870 O O . LYS A 1 107 ? 1.739 3.871 2.706 1.00 91.81 107 LYS A O 1
ATOM 875 N N . SER A 1 108 ? 0.979 5.634 1.546 1.00 89.94 108 SER A N 1
ATOM 876 C CA . SER A 1 108 ? 0.210 6.188 2.662 1.00 89.94 108 SER A CA 1
ATOM 877 C C . SER A 1 108 ? -0.986 5.306 3.040 1.00 89.94 108 SER A C 1
ATOM 879 O O . SER A 1 108 ? -1.242 5.121 4.232 1.00 89.94 108 SER A O 1
ATOM 881 N N . LEU A 1 109 ? -1.669 4.717 2.051 1.00 87.00 109 LEU A N 1
ATOM 882 C CA . LEU A 1 109 ? -2.772 3.778 2.262 1.00 87.00 109 LEU A CA 1
ATOM 883 C C . LEU A 1 109 ? -2.290 2.488 2.926 1.00 87.00 109 LEU A C 1
ATOM 885 O O . LEU A 1 109 ? -2.862 2.084 3.936 1.00 87.00 109 LEU A O 1
ATOM 889 N N . THR A 1 110 ? -1.193 1.902 2.440 1.00 87.44 110 THR A N 1
ATOM 890 C CA . THR A 1 110 ? -0.589 0.708 3.053 1.00 87.44 110 THR A CA 1
ATOM 891 C C . THR A 1 110 ? -0.250 0.954 4.522 1.00 87.44 110 THR A C 1
ATOM 893 O O . THR A 1 110 ? -0.623 0.168 5.387 1.00 87.44 110 THR A O 1
ATOM 896 N N . LYS A 1 111 ? 0.367 2.100 4.836 1.00 88.75 111 LYS A N 1
ATOM 897 C CA . LYS A 1 111 ? 0.695 2.456 6.222 1.00 88.75 111 LYS A CA 1
ATOM 898 C C . LYS A 1 111 ? -0.550 2.620 7.102 1.00 88.75 111 LYS A C 1
ATOM 900 O O . LYS A 1 111 ? -0.524 2.255 8.275 1.00 88.75 111 LYS A O 1
ATOM 905 N N . LYS A 1 112 ? -1.636 3.190 6.566 1.00 84.94 112 LYS A N 1
ATOM 906 C CA . LYS A 1 112 ? -2.912 3.289 7.295 1.00 84.94 112 LYS A CA 1
ATOM 907 C C . LYS A 1 112 ? -3.480 1.903 7.593 1.00 84.94 112 LYS A C 1
ATOM 909 O O . LYS A 1 112 ? -3.836 1.655 8.737 1.00 84.94 112 LYS A O 1
ATOM 914 N N . ALA A 1 113 ? -3.490 1.004 6.612 1.00 83.81 113 ALA A N 1
ATOM 915 C CA . ALA A 1 113 ? -3.950 -0.369 6.799 1.00 83.81 113 ALA A CA 1
ATOM 916 C C . ALA A 1 113 ? -3.140 -1.130 7.856 1.00 83.81 113 ALA A C 1
ATOM 918 O O . ALA A 1 113 ? -3.720 -1.743 8.748 1.00 83.81 113 ALA A O 1
ATOM 919 N N . GLU A 1 114 ? -1.809 -1.051 7.801 1.00 85.81 114 GLU A N 1
ATOM 920 C CA . GLU A 1 114 ? -0.927 -1.668 8.801 1.00 85.81 114 GLU A CA 1
ATOM 921 C C . GLU A 1 114 ? -1.220 -1.151 10.215 1.00 85.81 114 GLU A C 1
ATOM 923 O O . GLU A 1 114 ? -1.297 -1.931 11.167 1.00 85.81 114 GLU A O 1
ATOM 928 N N . ASN A 1 115 ? -1.430 0.160 10.357 1.00 85.56 115 ASN A N 1
ATOM 929 C CA . ASN A 1 115 ? -1.792 0.759 11.637 1.00 85.56 115 ASN A CA 1
ATOM 930 C C . ASN A 1 115 ? -3.155 0.271 12.137 1.00 85.56 115 ASN A C 1
ATOM 932 O O . ASN A 1 115 ? -3.246 -0.112 13.301 1.00 85.56 115 ASN A O 1
ATOM 936 N N . SER A 1 116 ? -4.175 0.230 11.276 1.00 82.69 116 SER A N 1
ATOM 937 C CA . SER A 1 116 ? -5.512 -0.253 11.641 1.00 82.69 116 SER A CA 1
ATOM 938 C C . SER A 1 116 ? -5.502 -1.728 12.053 1.00 82.69 116 SER A C 1
ATOM 940 O O . SER A 1 116 ? -6.115 -2.093 13.053 1.00 82.69 116 SER A O 1
ATOM 942 N N . ILE A 1 117 ? -4.750 -2.578 11.346 1.00 83.62 117 ILE A N 1
ATOM 943 C CA . ILE A 1 117 ? -4.574 -3.990 11.723 1.00 83.62 117 ILE A CA 1
ATOM 944 C C . ILE A 1 117 ? -3.909 -4.099 13.096 1.00 83.62 117 ILE A C 1
ATOM 946 O O . ILE A 1 117 ? -4.354 -4.879 13.940 1.00 83.62 117 ILE A O 1
ATOM 950 N N . ARG A 1 118 ? -2.853 -3.316 13.339 1.00 85.50 118 ARG A N 1
ATOM 951 C CA . ARG A 1 118 ? -2.154 -3.306 14.628 1.00 85.50 118 ARG A CA 1
ATOM 952 C C . ARG A 1 118 ? -3.075 -2.856 15.763 1.00 85.50 118 ARG A C 1
ATOM 954 O O . ARG A 1 118 ? -3.068 -3.485 16.814 1.00 85.50 118 ARG A O 1
ATOM 961 N N . GLU A 1 119 ? -3.856 -1.798 15.558 1.00 84.62 119 GLU A N 1
ATOM 962 C CA . GLU A 1 119 ? -4.822 -1.299 16.546 1.00 84.62 119 GLU A CA 1
ATOM 963 C C . GLU A 1 119 ? -5.863 -2.360 16.896 1.00 84.62 119 GLU A C 1
ATOM 965 O O . GLU A 1 119 ? -6.046 -2.668 18.070 1.00 84.62 119 GLU A O 1
ATOM 970 N N . ILE A 1 120 ? -6.468 -3.001 15.898 1.00 82.94 120 ILE A N 1
ATOM 971 C CA . ILE A 1 120 ? -7.471 -4.036 16.159 1.00 82.94 120 ILE A CA 1
ATOM 972 C C . ILE A 1 120 ? -6.859 -5.285 16.794 1.00 82.94 120 ILE A C 1
ATOM 974 O O . ILE A 1 120 ? -7.488 -5.903 17.647 1.00 82.94 120 ILE A O 1
ATOM 978 N N . THR A 1 121 ? -5.629 -5.650 16.433 1.00 84.50 121 THR A N 1
ATOM 979 C CA . THR A 1 121 ? -4.935 -6.772 17.083 1.00 84.50 121 THR A CA 1
ATOM 980 C C . THR A 1 121 ? -4.755 -6.507 18.579 1.00 84.50 121 THR A C 1
ATOM 982 O O . THR A 1 121 ? -5.061 -7.378 19.388 1.00 84.50 121 THR A O 1
ATOM 985 N N . LEU A 1 122 ? -4.347 -5.289 18.955 1.00 86.62 122 LEU A N 1
ATOM 986 C CA . LEU A 1 122 ? -4.231 -4.886 20.362 1.00 86.62 122 LEU A CA 1
ATOM 987 C C . LEU A 1 122 ? -5.585 -4.905 21.081 1.00 86.62 122 LEU A C 1
ATOM 989 O O . LEU A 1 122 ? -5.671 -5.384 22.210 1.00 86.62 122 LEU A O 1
ATOM 993 N N . LEU A 1 123 ? -6.644 -4.425 20.425 1.00 84.88 123 LEU A N 1
ATOM 994 C CA . LEU A 1 123 ? -8.000 -4.477 20.975 1.00 84.88 123 LEU A CA 1
ATOM 995 C C . LEU A 1 123 ? -8.463 -5.929 21.185 1.00 84.88 123 LEU A C 1
ATOM 997 O O . LEU A 1 123 ? -9.020 -6.244 22.229 1.00 84.88 123 LEU A O 1
ATOM 1001 N N . LEU A 1 124 ? -8.182 -6.844 20.253 1.00 85.00 124 LEU A N 1
ATOM 1002 C CA . LEU A 1 124 ? -8.514 -8.267 20.406 1.00 85.00 124 LEU A CA 1
ATOM 1003 C C . LEU A 1 124 ? -7.728 -8.944 21.537 1.00 85.00 124 LEU A C 1
ATOM 1005 O O . LEU A 1 124 ? -8.275 -9.791 22.242 1.00 85.00 124 LEU A O 1
ATOM 1009 N N . GLU A 1 125 ? -6.462 -8.577 21.739 1.00 86.38 125 GLU A N 1
ATOM 1010 C CA . GLU A 1 125 ? -5.676 -9.066 22.878 1.00 86.38 125 GLU A CA 1
ATOM 1011 C C . GLU A 1 125 ? -6.294 -8.620 24.210 1.00 86.38 125 GLU A C 1
ATOM 1013 O O . GLU A 1 125 ? -6.470 -9.435 25.118 1.00 86.38 125 GLU A O 1
ATOM 1018 N N . GLN A 1 126 ? -6.679 -7.346 24.314 1.00 84.44 126 GLN A N 1
ATOM 1019 C CA . GLN A 1 126 ? -7.348 -6.802 25.498 1.00 84.44 126 GLN A CA 1
ATOM 1020 C C . GLN A 1 126 ? -8.735 -7.430 25.710 1.00 84.44 126 GLN A C 1
ATOM 1022 O O . GLN A 1 126 ? -9.065 -7.839 26.824 1.00 84.44 126 GLN A O 1
ATOM 1027 N N . GLU A 1 127 ? -9.518 -7.596 24.645 1.00 85.44 127 GLU A N 1
ATOM 1028 C CA . GLU A 1 127 ? -10.819 -8.270 24.668 1.00 85.44 127 GLU A CA 1
ATOM 1029 C C . GLU A 1 127 ? -10.704 -9.706 25.186 1.00 85.44 127 GLU A C 1
ATOM 1031 O O . GLU A 1 127 ? -11.502 -10.120 26.027 1.00 85.44 127 GLU A O 1
ATOM 1036 N N . SER A 1 128 ? -9.674 -10.445 24.767 1.00 84.75 128 SER A N 1
ATOM 1037 C CA . SER A 1 128 ? -9.434 -11.806 25.247 1.00 84.75 128 SER A CA 1
ATOM 1038 C C . SER A 1 128 ? -9.145 -11.849 26.750 1.00 84.75 128 SER A C 1
ATOM 1040 O O . SER A 1 128 ? -9.557 -12.798 27.422 1.00 84.75 128 SER A O 1
ATOM 1042 N N . ILE A 1 129 ? -8.442 -10.847 27.288 1.00 83.88 129 ILE A N 1
ATOM 1043 C CA . ILE A 1 129 ? -8.187 -10.734 28.729 1.00 83.88 129 ILE A CA 1
ATOM 1044 C C . ILE A 1 129 ? -9.506 -10.472 29.464 1.00 83.88 129 ILE A C 1
ATOM 1046 O O . ILE A 1 129 ? -9.823 -11.188 30.414 1.00 83.88 129 ILE A O 1
ATOM 1050 N N . LEU A 1 130 ? -10.311 -9.516 28.996 1.00 79.06 130 LEU A N 1
ATOM 1051 C CA . LEU A 1 130 ? -11.619 -9.207 29.585 1.00 79.06 130 LEU A CA 1
ATOM 1052 C C . LEU A 1 130 ? -12.563 -10.418 29.546 1.00 79.06 130 LEU A C 1
ATOM 1054 O O . LEU A 1 130 ? -13.170 -10.762 30.558 1.00 79.06 130 LEU A O 1
ATOM 1058 N N . CYS A 1 131 ? -12.615 -11.130 28.418 1.00 79.31 131 CYS A N 1
ATOM 1059 C CA . CYS A 1 131 ? -13.346 -12.389 28.284 1.00 79.31 131 CYS A CA 1
ATOM 1060 C C . CYS A 1 131 ? -12.920 -13.427 29.319 1.00 79.31 131 CYS A C 1
ATOM 1062 O O . CYS A 1 131 ? -13.773 -14.062 29.933 1.00 79.31 131 CYS A O 1
ATOM 1064 N N . SER A 1 132 ? -11.614 -13.581 29.556 1.00 80.38 132 SER A N 1
ATOM 1065 C CA . SER A 1 132 ? -11.116 -14.536 30.550 1.00 80.38 132 SER A CA 1
ATOM 1066 C C . SER A 1 132 ? -11.577 -14.210 31.977 1.00 80.38 132 SER A C 1
ATOM 1068 O O . SER A 1 132 ? -11.885 -15.125 32.739 1.00 80.38 132 SER A O 1
ATOM 1070 N N . LEU A 1 133 ? -11.693 -12.922 32.320 1.00 73.94 133 LEU A N 1
ATOM 1071 C CA . LEU A 1 133 ? -12.172 -12.453 33.626 1.00 73.94 133 LEU A CA 1
ATOM 1072 C C . LEU A 1 133 ? -13.689 -12.644 33.784 1.00 73.94 133 LEU A C 1
ATOM 1074 O O . LEU A 1 133 ? -14.164 -13.061 34.844 1.00 73.94 133 LEU A O 1
ATOM 1078 N N . LEU A 1 134 ? -14.440 -12.382 32.712 1.00 73.50 134 LEU A N 1
ATOM 1079 C CA . LEU A 1 134 ? -15.895 -12.556 32.641 1.00 73.50 134 LEU A CA 1
ATOM 1080 C C . LEU A 1 134 ? -16.319 -14.026 32.448 1.00 73.50 134 LEU A C 1
ATOM 1082 O O . LEU A 1 134 ? -17.489 -14.366 32.596 1.00 73.50 134 LEU A O 1
ATOM 1086 N N . GLY A 1 135 ? -15.377 -14.917 32.128 1.00 73.25 135 GLY A N 1
ATOM 1087 C CA . GLY A 1 135 ? -15.665 -16.306 31.766 1.00 73.25 135 GLY A CA 1
ATOM 1088 C C . GLY A 1 135 ? -16.420 -16.448 30.439 1.00 73.25 135 GLY A C 1
ATOM 1089 O O . GLY A 1 135 ? -17.120 -17.437 30.218 1.00 73.25 135 GLY A O 1
ATOM 1090 N N . GLU A 1 136 ? -16.278 -15.462 29.555 1.00 73.69 136 GLU A N 1
ATOM 1091 C CA . GLU A 1 136 ? -16.829 -15.460 28.205 1.00 73.69 136 GLU A CA 1
ATOM 1092 C C . GLU A 1 136 ? -15.815 -15.986 27.183 1.00 73.69 136 GLU A C 1
ATOM 1094 O O . GLU A 1 136 ? -14.602 -16.013 27.403 1.00 73.69 136 GLU A O 1
ATOM 1099 N N . LYS A 1 137 ? -16.318 -16.410 26.020 1.00 77.25 137 LYS A N 1
ATOM 1100 C CA . LYS A 1 137 ? -15.464 -16.839 24.914 1.00 77.25 137 LYS A CA 1
ATOM 1101 C C . LYS A 1 137 ? -14.955 -15.610 24.138 1.00 77.25 137 LYS A C 1
ATOM 1103 O O . LYS A 1 137 ? -15.800 -14.854 23.660 1.00 77.25 137 LYS A O 1
ATOM 1108 N N . PRO A 1 138 ? -13.631 -15.471 23.917 1.00 79.62 138 PRO A N 1
ATOM 1109 C CA . PRO A 1 138 ? -13.067 -14.388 23.114 1.00 79.62 138 PRO A CA 1
ATOM 1110 C C . PRO A 1 138 ? -13.618 -14.352 21.692 1.00 79.62 138 PRO A C 1
ATOM 1112 O O . PRO A 1 138 ? -13.938 -15.395 21.097 1.00 79.62 138 PRO A O 1
ATOM 1115 N N . ILE A 1 139 ? -13.665 -13.154 21.117 1.00 75.56 139 ILE A N 1
ATOM 1116 C CA . ILE A 1 139 ? -14.096 -12.963 19.734 1.00 75.56 139 ILE A CA 1
ATOM 1117 C C . ILE A 1 139 ? -12.989 -13.474 18.802 1.00 75.56 139 ILE A C 1
ATOM 1119 O O . ILE A 1 139 ? -11.863 -12.986 18.800 1.00 75.56 139 ILE A O 1
ATOM 1123 N N . SER A 1 140 ? -13.311 -14.459 17.960 1.00 67.25 140 SER A N 1
ATOM 1124 C CA . SER A 1 140 ? -12.393 -14.932 16.921 1.00 67.25 140 SER A CA 1
ATOM 1125 C C . SER A 1 140 ? -12.649 -14.169 15.627 1.00 67.25 140 SER A C 1
ATOM 1127 O O . SER A 1 140 ? -13.609 -14.456 14.910 1.00 67.25 140 SER A O 1
ATOM 1129 N N . VAL A 1 141 ? -11.789 -13.197 15.325 1.00 66.81 141 VAL A N 1
ATOM 1130 C CA . VAL A 1 141 ? -11.802 -12.490 14.040 1.00 66.81 141 VAL A CA 1
ATOM 1131 C C . VAL A 1 141 ? -10.602 -12.947 13.219 1.00 66.81 141 VAL A C 1
ATOM 1133 O O . VAL A 1 141 ? -9.457 -12.717 13.593 1.00 66.81 141 VAL A O 1
ATOM 1136 N N . SER A 1 142 ? -10.852 -13.609 12.088 1.00 60.31 142 SER A N 1
ATOM 1137 C CA . SER A 1 142 ? -9.817 -13.845 11.080 1.00 60.31 142 SER A CA 1
ATOM 1138 C C . SER A 1 142 ? -9.891 -12.737 10.033 1.00 60.31 142 SER A C 1
ATOM 1140 O O . SER A 1 142 ? -10.837 -12.704 9.238 1.00 60.31 142 SER A O 1
ATOM 1142 N N . PHE A 1 143 ? -8.907 -11.844 10.006 1.00 60.31 143 PHE A N 1
ATOM 1143 C CA . PHE A 1 143 ? -8.822 -10.820 8.968 1.00 60.31 143 PHE A CA 1
ATOM 1144 C C . PHE A 1 143 ? -8.420 -11.476 7.646 1.00 60.31 143 PHE A C 1
ATOM 1146 O O . PHE A 1 143 ? -7.270 -11.861 7.454 1.00 60.31 143 PHE A O 1
ATOM 1153 N N . LYS A 1 144 ? -9.386 -11.647 6.738 1.00 54.53 144 LYS A N 1
ATOM 1154 C CA . LYS A 1 144 ? -9.099 -11.950 5.325 1.00 54.53 144 LYS A CA 1
ATOM 1155 C C . LYS A 1 144 ? -8.796 -10.683 4.517 1.00 54.53 144 LYS A C 1
ATOM 1157 O O . LYS A 1 144 ? -8.139 -10.779 3.491 1.00 54.53 144 LYS A O 1
ATOM 1162 N N . HIS A 1 145 ? -9.259 -9.531 5.003 1.00 57.97 145 HIS A N 1
ATOM 1163 C CA . HIS A 1 145 ? -9.116 -8.202 4.406 1.00 57.97 145 HIS A CA 1
ATOM 1164 C C . HIS A 1 145 ? -8.773 -7.180 5.494 1.00 57.97 145 HIS A C 1
ATOM 1166 O O . HIS A 1 145 ? -8.942 -7.480 6.682 1.00 57.97 145 HIS A O 1
ATOM 1172 N N . VAL A 1 146 ? -8.297 -5.993 5.097 1.00 61.88 146 VAL A N 1
ATOM 1173 C CA . VAL A 1 146 ? -8.011 -4.914 6.048 1.00 61.88 146 VAL A CA 1
ATOM 1174 C C . VAL A 1 146 ? -9.308 -4.535 6.771 1.00 61.88 146 VAL A C 1
ATOM 1176 O O . VAL A 1 146 ? -10.320 -4.285 6.116 1.00 61.88 146 VAL A O 1
ATOM 1179 N N . PRO A 1 147 ? -9.323 -4.537 8.110 1.00 63.03 147 PRO A N 1
ATOM 1180 C CA . PRO A 1 147 ? -10.535 -4.232 8.844 1.00 63.03 147 PRO A CA 1
ATOM 1181 C C . PRO A 1 147 ? -10.964 -2.778 8.651 1.00 63.03 147 PRO A C 1
ATOM 1183 O O . PRO A 1 147 ? -10.146 -1.856 8.686 1.00 63.03 147 PRO A O 1
ATOM 1186 N N . SER A 1 148 ? -12.266 -2.579 8.454 1.00 64.19 148 SER A N 1
ATOM 1187 C CA . SER A 1 148 ? -12.837 -1.249 8.269 1.00 64.19 148 SER A CA 1
ATOM 1188 C C . SER A 1 148 ? -12.799 -0.447 9.573 1.00 64.19 148 SER A C 1
ATOM 1190 O O . SER A 1 148 ? -12.836 -1.005 10.670 1.00 64.19 148 SER A O 1
ATOM 1192 N N . PHE A 1 149 ? -12.773 0.883 9.457 1.00 65.56 149 PHE A N 1
ATOM 1193 C CA . PHE A 1 149 ? -12.804 1.796 10.609 1.00 65.56 149 PHE A CA 1
ATOM 1194 C C . PHE A 1 149 ? -13.962 1.483 11.579 1.00 65.56 149 PHE A C 1
ATOM 1196 O O . PHE A 1 149 ? -13.772 1.420 12.790 1.00 65.56 149 PHE A O 1
ATOM 1203 N N . ASP A 1 150 ? -15.135 1.175 11.026 1.00 67.62 150 ASP A N 1
ATOM 1204 C CA . ASP A 1 150 ? -16.346 0.798 11.762 1.00 67.62 150 ASP A CA 1
ATOM 1205 C C . ASP A 1 150 ? -16.166 -0.488 12.599 1.00 67.62 150 ASP A C 1
ATOM 1207 O O . ASP A 1 150 ? -16.685 -0.600 13.707 1.00 67.62 150 ASP A O 1
ATOM 1211 N N . GLN A 1 151 ? -15.367 -1.458 12.134 1.00 68.75 151 GLN A N 1
ATOM 1212 C CA . GLN A 1 151 ? -15.059 -2.653 12.932 1.00 68.75 151 GLN A CA 1
ATOM 1213 C C . GLN A 1 151 ? -14.203 -2.323 14.158 1.00 68.75 151 GLN A C 1
ATOM 1215 O O . GLN A 1 151 ? -14.427 -2.898 15.222 1.00 68.75 151 GLN A O 1
ATOM 1220 N N . SER A 1 152 ? -13.253 -1.393 14.025 1.00 73.12 152 SER A N 1
ATOM 1221 C CA . SER A 1 152 ? -12.423 -0.947 15.148 1.00 73.12 152 SER A CA 1
ATOM 1222 C C . SER A 1 152 ? -13.248 -0.212 16.202 1.00 73.12 152 SER A C 1
ATOM 1224 O O . SER A 1 152 ? -13.084 -0.466 17.391 1.00 73.12 152 SER A O 1
ATOM 1226 N N . GLU A 1 153 ? -14.141 0.681 15.774 1.00 76.56 153 GLU A N 1
ATOM 1227 C CA . GLU A 1 153 ? -14.990 1.469 16.674 1.00 76.56 153 GLU A CA 1
ATOM 1228 C C . GLU A 1 153 ? -15.964 0.575 17.452 1.00 76.56 153 GLU A C 1
ATOM 1230 O O . GLU A 1 153 ? -16.071 0.678 18.674 1.00 76.56 153 GLU A O 1
ATOM 1235 N N . ARG A 1 154 ? -16.600 -0.386 16.771 1.00 76.62 154 ARG A N 1
ATOM 1236 C CA . ARG A 1 154 ? -17.465 -1.379 17.426 1.00 76.62 154 ARG A CA 1
ATOM 1237 C C . ARG A 1 154 ? -16.712 -2.230 18.444 1.00 76.62 154 ARG A C 1
ATOM 1239 O O . ARG A 1 154 ? -17.265 -2.529 19.499 1.00 76.62 154 ARG A O 1
ATOM 1246 N N . LEU A 1 155 ? -15.480 -2.640 18.132 1.00 79.56 155 LEU A N 1
ATOM 1247 C CA . LEU A 1 155 ? -14.664 -3.437 19.048 1.00 79.56 155 LEU A CA 1
ATOM 1248 C C . LEU A 1 155 ? -14.261 -2.619 20.281 1.00 79.56 155 LEU A C 1
ATOM 1250 O O . LEU A 1 155 ? -14.390 -3.115 21.395 1.00 79.56 155 LEU A O 1
ATOM 1254 N N . ALA A 1 156 ? -13.858 -1.360 20.093 1.00 80.50 156 ALA A N 1
ATOM 1255 C CA . ALA A 1 156 ? -13.543 -0.453 21.195 1.00 80.50 156 ALA A CA 1
ATOM 1256 C C . ALA A 1 156 ? -14.754 -0.228 22.118 1.00 80.50 156 ALA A C 1
ATOM 1258 O O . ALA A 1 156 ? -14.634 -0.376 23.330 1.00 80.50 156 ALA A O 1
ATOM 1259 N N . HIS A 1 157 ? -15.938 0.028 21.553 1.00 77.75 157 HIS A N 1
ATOM 1260 C CA . HIS A 1 157 ? -17.170 0.183 22.334 1.00 77.75 157 HIS A CA 1
ATOM 1261 C C . HIS A 1 157 ? -17.552 -1.101 23.091 1.00 77.75 157 HIS A C 1
ATOM 1263 O O . HIS A 1 157 ? -18.031 -1.059 24.222 1.00 77.75 157 HIS A O 1
ATOM 1269 N N . LEU A 1 158 ? -17.361 -2.274 22.479 1.00 78.75 158 LEU A N 1
ATOM 1270 C CA . LEU A 1 158 ? -17.601 -3.553 23.152 1.00 78.75 158 LEU A CA 1
ATOM 1271 C C . LEU A 1 158 ? -16.659 -3.745 24.346 1.00 78.75 158 LEU A C 1
ATOM 1273 O O . LEU A 1 158 ? -17.076 -4.286 25.368 1.00 78.75 158 LEU A O 1
ATOM 1277 N N . MET A 1 159 ? -15.408 -3.303 24.231 1.00 81.94 159 MET A N 1
ATOM 1278 C CA . MET A 1 159 ? -14.443 -3.369 25.326 1.00 81.94 159 MET A CA 1
ATOM 1279 C C . MET A 1 159 ? -14.800 -2.428 26.473 1.00 81.94 159 MET A C 1
ATOM 1281 O O . MET A 1 159 ? -14.771 -2.871 27.616 1.00 81.94 159 MET A O 1
ATOM 1285 N N . GLU A 1 160 ? -15.212 -1.194 26.176 1.00 81.44 160 GLU A N 1
ATOM 1286 C CA . GLU A 1 160 ? -15.702 -0.239 27.181 1.00 81.44 160 GLU A CA 1
ATOM 1287 C C . GLU A 1 160 ? -16.864 -0.840 27.988 1.00 81.44 160 GLU A C 1
ATOM 1289 O O . GLU A 1 160 ? -16.823 -0.891 29.215 1.00 81.44 160 GLU A O 1
ATOM 1294 N N . LEU A 1 161 ? -17.838 -1.447 27.301 1.00 74.88 161 LEU A N 1
ATOM 1295 C CA . LEU A 1 161 ? -18.957 -2.118 27.963 1.00 74.88 161 LEU A CA 1
ATOM 1296 C C . LEU A 1 161 ? -18.503 -3.288 28.857 1.00 74.88 161 LEU A C 1
ATOM 1298 O O . LEU A 1 161 ? -19.062 -3.507 29.931 1.00 74.88 161 LEU A O 1
ATOM 1302 N N . LYS A 1 162 ? -17.496 -4.061 28.432 1.00 78.31 162 LYS A N 1
ATOM 1303 C CA . LYS A 1 162 ? -16.949 -5.171 29.233 1.00 78.31 162 LYS A CA 1
ATOM 1304 C C . LYS A 1 162 ? -16.195 -4.678 30.468 1.00 78.31 162 LYS A C 1
ATOM 1306 O O . LYS A 1 162 ? -16.290 -5.311 31.521 1.00 78.31 162 LYS A O 1
ATOM 1311 N N . GLU A 1 163 ? -15.472 -3.569 30.360 1.00 80.69 163 GLU A N 1
ATOM 1312 C CA . GLU A 1 163 ? -14.825 -2.919 31.502 1.00 80.69 163 GLU A CA 1
ATOM 1313 C C . GLU A 1 163 ? -15.857 -2.407 32.514 1.00 80.69 163 GLU A C 1
ATOM 1315 O O . GLU A 1 163 ? -15.711 -2.668 33.711 1.00 80.69 163 GLU A O 1
ATOM 1320 N N . ASP A 1 164 ? -16.944 -1.788 32.045 1.00 75.81 164 ASP A N 1
ATOM 1321 C CA . ASP A 1 164 ? -18.053 -1.342 32.898 1.00 75.81 164 ASP A CA 1
ATOM 1322 C C . ASP A 1 164 ? -18.689 -2.506 33.672 1.00 75.81 164 ASP A C 1
ATOM 1324 O O . ASP A 1 164 ? -18.949 -2.401 34.877 1.00 75.81 164 ASP A O 1
ATOM 1328 N N . VAL A 1 165 ? -18.892 -3.654 33.012 1.00 73.44 165 VAL A N 1
ATOM 1329 C CA . VAL A 1 165 ? -19.403 -4.870 33.666 1.00 73.44 165 VAL A CA 1
ATOM 1330 C C . VAL A 1 165 ? -18.439 -5.353 34.752 1.00 73.44 165 VAL A C 1
ATOM 1332 O O . VAL A 1 165 ? -18.874 -5.638 35.869 1.00 73.44 165 VAL A O 1
ATOM 1335 N N . LEU A 1 166 ? -17.129 -5.401 34.484 1.00 73.75 166 LEU A N 1
ATOM 1336 C CA . LEU A 1 166 ? -16.135 -5.792 35.492 1.00 73.75 166 LEU A CA 1
ATOM 1337 C C . LEU A 1 166 ? -16.094 -4.830 36.686 1.00 73.75 166 LEU A C 1
ATOM 1339 O O . LEU A 1 166 ? -15.957 -5.277 37.832 1.00 73.75 166 LEU A O 1
ATOM 1343 N N . ALA A 1 167 ? -16.230 -3.526 36.445 1.00 75.81 167 ALA A N 1
ATOM 1344 C CA . ALA A 1 167 ? -16.282 -2.521 37.501 1.00 75.81 167 ALA A CA 1
ATOM 1345 C C . ALA A 1 167 ? -17.516 -2.716 38.397 1.00 75.81 167 ALA A C 1
ATOM 1347 O O . ALA A 1 167 ? -17.394 -2.745 39.627 1.00 75.81 167 ALA A O 1
ATOM 1348 N N . LEU A 1 168 ? -18.689 -2.935 37.793 1.00 71.31 168 LEU A N 1
ATOM 1349 C CA . LEU A 1 168 ? -19.926 -3.220 38.520 1.00 71.31 168 LEU A CA 1
ATOM 1350 C C . LEU A 1 168 ? -19.812 -4.508 39.347 1.00 71.31 168 LEU A C 1
ATOM 1352 O O . LEU A 1 168 ? -20.193 -4.536 40.518 1.00 71.31 168 LEU A O 1
ATOM 1356 N N . CYS A 1 169 ? -19.240 -5.564 38.772 1.00 66.50 169 CYS A N 1
ATOM 1357 C CA . CYS A 1 169 ? -19.010 -6.822 39.472 1.00 66.50 169 CYS A CA 1
ATOM 1358 C C . CYS A 1 169 ? -18.051 -6.673 40.662 1.00 66.50 169 CYS A C 1
ATOM 1360 O O . CYS A 1 169 ? -18.305 -7.224 41.732 1.00 66.50 169 CYS A O 1
ATOM 1362 N N . SER A 1 170 ? -16.976 -5.900 40.504 1.00 72.88 170 SER A N 1
ATOM 1363 C CA . SER A 1 170 ? -16.023 -5.628 41.587 1.00 72.88 170 SER A CA 1
ATOM 1364 C C . SER A 1 170 ? -16.697 -4.889 42.748 1.00 72.88 170 SER A C 1
ATOM 1366 O O . SER A 1 170 ? -16.505 -5.244 43.911 1.00 72.88 170 SER A O 1
ATOM 1368 N N . TYR A 1 171 ? -17.551 -3.911 42.433 1.00 70.88 171 TYR A N 1
ATOM 1369 C CA . TYR A 1 171 ? -18.359 -3.192 43.419 1.00 70.88 171 TYR A CA 1
ATOM 1370 C C . TYR A 1 171 ? -19.336 -4.117 44.168 1.00 70.88 171 TYR A C 1
ATOM 1372 O O . TYR A 1 171 ? -19.437 -4.063 45.397 1.00 70.88 171 TYR A O 1
ATOM 1380 N N . LEU A 1 172 ? -20.023 -5.011 43.449 1.00 64.31 172 LEU A N 1
ATOM 1381 C CA . LEU A 1 172 ? -20.917 -6.010 44.048 1.00 64.31 172 LEU A CA 1
ATOM 1382 C C . LEU A 1 172 ? -20.172 -6.955 44.999 1.00 64.31 172 LEU A C 1
ATOM 1384 O O . LEU A 1 172 ? -20.663 -7.251 46.085 1.00 64.31 172 LEU A O 1
ATOM 1388 N N . ASN A 1 173 ? -18.970 -7.396 44.629 1.00 64.50 173 ASN A N 1
ATOM 1389 C CA . ASN A 1 173 ? -18.189 -8.284 45.483 1.00 64.50 173 ASN A CA 1
ATOM 1390 C C . ASN A 1 173 ? -17.750 -7.582 46.781 1.00 64.50 173 ASN A C 1
ATOM 1392 O O . ASN A 1 173 ? -17.867 -8.144 47.866 1.00 64.50 173 ASN A O 1
ATOM 1396 N N . MET A 1 174 ? -17.330 -6.317 46.686 1.00 67.12 174 MET A N 1
ATOM 1397 C CA . MET A 1 174 ? -16.930 -5.520 47.850 1.00 67.12 174 MET A CA 1
ATOM 1398 C C . MET A 1 174 ? -18.106 -5.276 48.813 1.00 67.12 174 MET A C 1
ATOM 1400 O O . MET A 1 174 ? -17.971 -5.439 50.024 1.00 67.12 174 MET A O 1
ATOM 1404 N N . THR A 1 175 ? -19.291 -4.961 48.279 1.00 65.06 175 THR A N 1
ATOM 1405 C CA . THR A 1 175 ? -20.510 -4.783 49.092 1.00 65.06 175 THR A CA 1
ATOM 1406 C C . THR A 1 175 ? -20.976 -6.085 49.753 1.00 65.06 175 THR A C 1
ATOM 1408 O O . THR A 1 175 ? -21.443 -6.061 50.895 1.00 65.06 175 THR A O 1
ATOM 1411 N N . LEU A 1 176 ? -20.801 -7.235 49.091 1.00 62.34 176 LEU A N 1
ATOM 1412 C CA . LEU A 1 176 ? -21.065 -8.549 49.681 1.00 62.34 176 LEU A CA 1
ATOM 1413 C C . LEU A 1 176 ? -20.100 -8.865 50.837 1.00 62.34 176 LEU A C 1
ATOM 1415 O O . LEU A 1 176 ? -20.532 -9.366 51.879 1.00 62.34 176 LEU A O 1
ATOM 1419 N N . GLU A 1 177 ? -18.810 -8.552 50.689 1.00 64.75 177 GLU A N 1
ATOM 1420 C CA . GLU A 1 177 ? -17.818 -8.725 51.759 1.00 64.75 177 GLU A CA 1
ATOM 1421 C C . GLU A 1 177 ? -18.117 -7.838 52.977 1.00 64.75 177 GLU A C 1
ATOM 1423 O O . GLU A 1 177 ? -18.093 -8.322 54.114 1.00 64.75 177 GLU A O 1
ATOM 1428 N N . GLU A 1 178 ? -18.476 -6.570 52.763 1.00 63.00 178 GLU A N 1
ATOM 1429 C CA . GLU A 1 178 ? -18.890 -5.656 53.836 1.00 63.00 178 GLU A CA 1
ATOM 1430 C C . GLU A 1 178 ? -20.139 -6.166 54.574 1.00 63.00 178 GLU A C 1
ATOM 1432 O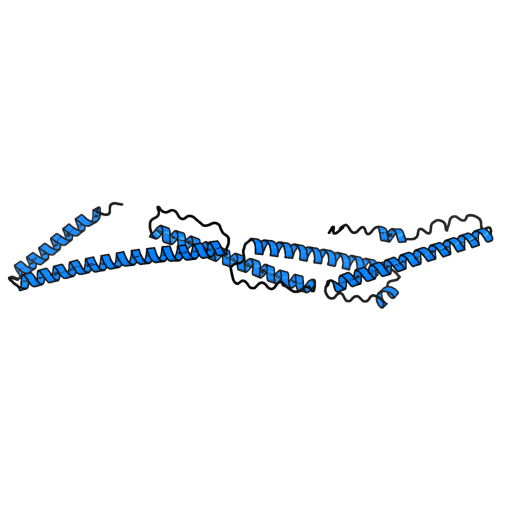 O . GLU A 1 178 ? -20.178 -6.176 55.810 1.00 63.00 178 GLU A O 1
ATOM 1437 N N . ALA A 1 179 ? -21.140 -6.658 53.836 1.00 57.81 179 ALA A N 1
ATOM 1438 C CA . ALA A 1 179 ? -22.347 -7.247 54.414 1.00 57.81 179 ALA A CA 1
ATOM 1439 C C . ALA A 1 179 ? -22.050 -8.528 55.222 1.00 57.81 179 ALA A C 1
ATOM 1441 O O . ALA A 1 179 ? -22.629 -8.742 56.289 1.00 57.81 179 ALA A O 1
ATOM 1442 N N . SER A 1 180 ? -21.116 -9.358 54.747 1.00 56.12 180 SER A N 1
ATOM 1443 C CA . SER A 1 180 ? -20.642 -10.572 55.428 1.00 56.12 180 SER A CA 1
ATOM 1444 C C . SER A 1 180 ? -19.866 -10.271 56.719 1.00 56.12 180 SER A C 1
ATOM 1446 O O . SER A 1 180 ? -19.976 -11.020 57.698 1.00 56.12 180 SER A O 1
ATOM 1448 N N . SER A 1 181 ? -19.111 -9.167 56.746 1.00 56.25 181 SER A N 1
ATOM 1449 C CA . SER A 1 181 ? -18.298 -8.734 57.892 1.00 56.25 181 SER A CA 1
ATOM 1450 C C . SER A 1 181 ? -19.129 -8.092 59.014 1.00 56.25 181 SER A C 1
ATOM 1452 O O . SER A 1 181 ? -18.862 -8.319 60.193 1.00 56.25 181 SER A O 1
ATOM 1454 N N . ASN A 1 182 ? -20.192 -7.354 58.670 1.00 52.41 182 ASN A N 1
ATOM 1455 C CA . ASN A 1 182 ? -21.052 -6.653 59.638 1.00 52.41 182 ASN A CA 1
ATOM 1456 C C . ASN A 1 182 ? -22.170 -7.511 60.260 1.00 52.41 182 ASN A C 1
ATOM 1458 O O . ASN A 1 182 ? -22.957 -7.007 61.064 1.00 52.41 182 ASN A O 1
ATOM 1462 N N . CYS A 1 183 ? -22.276 -8.795 59.911 1.00 48.69 183 CYS A N 1
ATOM 1463 C CA . CYS A 1 183 ? -23.341 -9.665 60.402 1.00 48.69 183 CYS A CA 1
ATOM 1464 C C . CYS A 1 183 ? -22.799 -10.703 61.399 1.00 48.69 183 CYS A C 1
ATOM 1466 O O . CYS A 1 183 ? -22.111 -11.635 61.000 1.00 48.69 183 CYS A O 1
ATOM 1468 N N . GLU A 1 184 ? -23.169 -10.642 62.686 1.00 46.41 184 GLU A N 1
ATOM 1469 C CA . GLU A 1 184 ? -22.847 -11.705 63.670 1.00 46.41 184 GLU A CA 1
ATOM 1470 C C . GLU A 1 184 ? -23.410 -13.096 63.275 1.00 46.41 184 GLU A C 1
ATOM 1472 O O . GLU A 1 184 ? -22.951 -14.121 63.774 1.00 46.41 184 GLU A O 1
ATOM 1477 N N . MET A 1 185 ? -24.329 -13.166 62.299 1.00 47.97 185 MET A N 1
ATOM 1478 C CA . MET A 1 185 ? -24.800 -14.408 61.655 1.00 47.97 185 MET A CA 1
ATOM 1479 C C . MET A 1 185 ? -23.792 -15.032 60.661 1.00 47.97 185 MET A C 1
ATOM 1481 O O . MET A 1 185 ? -24.098 -16.056 60.043 1.00 47.97 185 MET A O 1
ATOM 1485 N N . SER A 1 186 ? -22.590 -14.456 60.509 1.00 44.22 186 SER A N 1
ATOM 1486 C CA . SER A 1 186 ? -21.555 -14.847 59.531 1.00 44.22 186 SER A CA 1
ATOM 1487 C C . SER A 1 186 ? -21.192 -16.342 59.568 1.00 44.22 186 SER A C 1
ATOM 1489 O O . SER A 1 186 ? -20.858 -16.923 58.539 1.00 44.22 186 SER A O 1
ATOM 1491 N N . LEU A 1 187 ? -21.306 -17.017 60.719 1.00 47.34 187 LEU A N 1
ATOM 1492 C CA . LEU A 1 187 ? -20.971 -18.444 60.832 1.00 47.34 187 LEU A CA 1
ATOM 1493 C C . LEU A 1 187 ? -22.037 -19.395 60.256 1.00 47.34 187 LEU A C 1
ATOM 1495 O O . LEU A 1 187 ? -21.665 -20.475 59.809 1.00 47.34 187 LEU A O 1
ATOM 1499 N N . MET A 1 188 ? -23.323 -19.014 60.209 1.00 42.69 188 MET A N 1
ATOM 1500 C CA . MET A 1 188 ? -24.356 -19.832 59.541 1.00 42.69 188 MET A CA 1
ATOM 1501 C C . MET A 1 188 ? -24.397 -19.605 58.028 1.00 42.69 188 MET A C 1
ATOM 1503 O O . MET A 1 188 ? -24.755 -20.507 57.283 1.00 42.69 188 MET A O 1
ATOM 1507 N N . LEU A 1 189 ? -24.036 -18.409 57.559 1.00 44.94 189 LEU A N 1
ATOM 1508 C CA . LEU A 1 189 ? -24.027 -18.109 56.125 1.00 44.94 189 LEU A CA 1
ATOM 1509 C C . LEU A 1 189 ? -22.776 -18.674 55.429 1.00 44.94 189 LEU A C 1
ATOM 1511 O O . LEU A 1 189 ? -22.863 -19.122 54.293 1.00 44.94 189 LEU A O 1
ATOM 1515 N N . LYS A 1 190 ? -21.628 -18.741 56.117 1.00 47.12 190 LYS A N 1
ATOM 1516 C CA . LYS A 1 190 ? -20.381 -19.291 55.552 1.00 47.12 190 LYS A CA 1
ATOM 1517 C C . LYS A 1 190 ? -20.415 -20.797 55.270 1.00 47.12 190 LYS A C 1
ATOM 1519 O O . LYS A 1 190 ? -19.684 -21.237 54.388 1.00 47.12 190 LYS A O 1
ATOM 1524 N N . SER A 1 191 ? -21.221 -21.586 55.990 1.00 48.59 191 SER A N 1
ATOM 1525 C CA . SER A 1 191 ? -21.348 -23.030 55.726 1.00 48.59 191 SER A CA 1
ATOM 1526 C C . SER A 1 191 ? -22.271 -23.346 54.552 1.00 48.59 191 SER A C 1
ATOM 1528 O O . SER A 1 191 ? -22.043 -24.332 53.859 1.00 48.59 191 SER A O 1
ATOM 1530 N N . ASP A 1 192 ? -23.286 -22.508 54.329 1.00 41.91 192 ASP A N 1
ATOM 1531 C CA . ASP A 1 192 ? -24.336 -22.753 53.333 1.00 41.91 192 ASP A CA 1
ATOM 1532 C C . ASP A 1 192 ? -24.049 -22.052 51.992 1.00 41.91 192 ASP A C 1
ATOM 1534 O O . ASP A 1 192 ? -24.620 -22.429 50.972 1.00 41.91 192 ASP A O 1
ATOM 1538 N N . PHE A 1 193 ? -23.156 -21.053 51.975 1.00 46.31 193 PHE A N 1
ATOM 1539 C CA . PHE A 1 193 ? -22.948 -20.159 50.8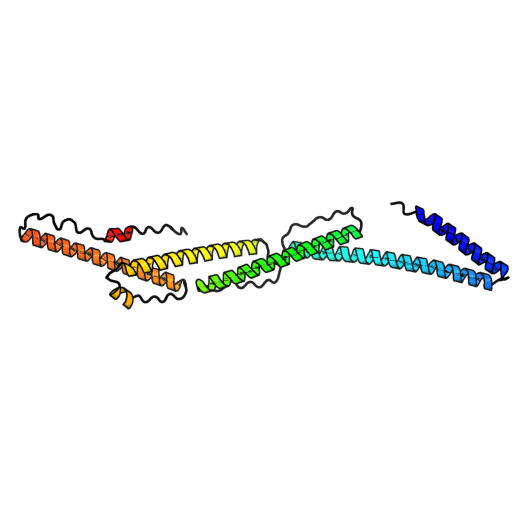28 1.00 46.31 193 PHE A CA 1
ATOM 1540 C C . PHE A 1 193 ? -21.468 -19.947 50.482 1.00 46.31 193 PHE A C 1
ATOM 1542 O O . PHE A 1 193 ? -21.028 -18.825 50.236 1.00 46.31 193 PHE A O 1
ATOM 1549 N N . SER A 1 194 ? -20.677 -21.026 50.467 1.00 43.41 194 SER A N 1
ATOM 1550 C CA . SER A 1 194 ? -19.302 -20.990 49.953 1.00 43.41 194 SER A CA 1
ATOM 1551 C C . SER A 1 194 ? -19.328 -20.750 48.443 1.00 43.41 194 SER A C 1
ATOM 1553 O O . SER A 1 194 ? -19.403 -21.679 47.645 1.00 43.41 194 SER A O 1
ATOM 1555 N N . ILE A 1 195 ? -19.315 -19.480 48.056 1.00 48.94 195 ILE A N 1
ATOM 1556 C CA . ILE A 1 195 ? -19.135 -19.071 46.672 1.00 48.94 195 ILE A CA 1
ATOM 1557 C C . ILE A 1 195 ? -17.636 -18.826 46.495 1.00 48.94 195 ILE A C 1
ATOM 1559 O O . ILE A 1 195 ? -17.097 -17.834 46.985 1.00 48.94 195 ILE A O 1
ATOM 1563 N N . GLU A 1 196 ? -16.938 -19.765 45.856 1.00 46.34 196 GLU A N 1
ATOM 1564 C CA . GLU A 1 196 ? -15.561 -19.527 45.424 1.00 46.34 196 GLU A CA 1
ATOM 1565 C C . GLU A 1 196 ? -15.564 -18.399 44.376 1.00 46.34 196 GLU A C 1
ATOM 1567 O O . GLU A 1 196 ? -16.326 -18.473 43.407 1.00 46.34 196 GLU A O 1
ATOM 1572 N N . PRO A 1 197 ? -14.744 -17.344 44.542 1.00 48.00 197 PRO A N 1
ATOM 1573 C CA . PRO A 1 197 ? -14.654 -16.250 43.586 1.00 48.00 197 PRO A CA 1
ATOM 1574 C C . PRO A 1 197 ? -13.860 -16.733 42.370 1.00 48.00 197 PRO A C 1
ATOM 1576 O O . PRO A 1 197 ? -12.669 -16.463 42.226 1.00 48.00 197 PRO A O 1
ATOM 1579 N N . ALA A 1 198 ? -14.504 -17.511 41.508 1.00 47.50 198 ALA A N 1
ATOM 1580 C CA . ALA A 1 198 ? -13.897 -18.037 40.299 1.00 47.50 198 ALA A CA 1
ATOM 1581 C C . ALA A 1 198 ? -14.799 -17.734 39.100 1.00 47.50 198 ALA A C 1
ATOM 1583 O O . ALA A 1 198 ? -15.784 -18.423 38.847 1.00 47.50 198 ALA A O 1
ATOM 1584 N N . SER A 1 199 ? -14.394 -16.711 38.341 1.00 51.00 199 SER A N 1
ATOM 1585 C CA . SER A 1 199 ? -15.024 -16.176 37.124 1.00 51.00 199 SER A CA 1
ATOM 1586 C C . SER A 1 199 ? -16.410 -15.551 37.325 1.00 51.00 199 SER A C 1
ATOM 1588 O O . SER A 1 199 ? -17.322 -16.159 37.878 1.00 51.00 199 SER A O 1
ATOM 1590 N N . LEU A 1 200 ? -16.589 -14.336 36.806 1.00 53.62 200 LEU A N 1
ATOM 1591 C CA . LEU A 1 200 ? -17.865 -13.609 36.802 1.00 53.62 200 LEU A CA 1
ATOM 1592 C C . LEU A 1 200 ? -18.816 -14.143 35.717 1.00 53.62 200 LEU A C 1
ATOM 1594 O O . LEU A 1 200 ? -19.420 -13.387 34.964 1.00 53.62 200 LEU A O 1
ATOM 1598 N N . THR A 1 201 ? -18.933 -15.464 35.615 1.00 59.94 201 THR A N 1
ATOM 1599 C CA . THR A 1 201 ? -19.802 -16.114 34.633 1.00 59.94 201 THR A CA 1
ATOM 1600 C C . THR A 1 201 ? -21.275 -15.811 34.921 1.00 59.94 201 THR A C 1
ATOM 1602 O O . THR A 1 201 ? -21.676 -15.630 36.071 1.00 59.94 201 THR A O 1
ATOM 1605 N N . CYS A 1 202 ? -22.138 -15.856 33.896 1.00 60.59 202 CYS A N 1
ATOM 1606 C CA . CYS A 1 202 ? -23.595 -15.753 34.085 1.00 60.59 202 CYS A CA 1
ATOM 1607 C C . CYS A 1 202 ? -24.132 -16.748 35.131 1.00 60.59 202 CYS A C 1
ATOM 1609 O O . CYS A 1 202 ? -25.101 -16.455 35.823 1.00 60.59 202 CYS A O 1
ATOM 1611 N N . ALA A 1 203 ? -23.484 -17.910 35.275 1.00 59.88 203 ALA A N 1
ATOM 1612 C CA . ALA A 1 203 ? -23.806 -18.895 36.304 1.00 59.88 203 ALA A CA 1
ATOM 1613 C C . ALA A 1 203 ? -23.556 -18.369 37.731 1.00 59.88 203 ALA A C 1
ATOM 1615 O O . ALA A 1 203 ? -24.372 -18.602 38.622 1.00 59.88 203 ALA A O 1
ATOM 1616 N N . PHE A 1 204 ? -22.466 -17.627 37.944 1.00 65.56 204 PHE A N 1
ATOM 1617 C CA . PHE A 1 204 ? -22.154 -16.985 39.221 1.00 65.56 204 PHE A CA 1
ATOM 1618 C C . PHE A 1 204 ? -23.179 -15.894 39.558 1.00 65.56 204 PHE A C 1
ATOM 1620 O O . PHE A 1 204 ? -23.693 -15.862 40.672 1.00 65.56 204 PHE A O 1
ATOM 1627 N N . ILE A 1 205 ? -23.547 -15.057 38.580 1.00 66.19 205 ILE A N 1
ATOM 1628 C CA . ILE A 1 205 ? -24.566 -14.008 38.766 1.00 66.19 205 ILE A CA 1
ATOM 1629 C C . ILE A 1 205 ? -25.929 -14.622 39.108 1.00 66.19 205 ILE A C 1
ATOM 1631 O O . ILE A 1 205 ? -26.550 -14.209 40.083 1.00 66.19 205 ILE A O 1
ATOM 1635 N N . ALA A 1 206 ? -26.363 -15.653 38.379 1.00 67.56 206 ALA A N 1
ATOM 1636 C CA . ALA A 1 206 ? -27.610 -16.358 38.681 1.00 67.56 206 ALA A CA 1
ATOM 1637 C C . ALA A 1 206 ? -27.602 -16.977 40.093 1.00 67.56 206 ALA A C 1
ATOM 1639 O O . ALA A 1 206 ? -28.603 -16.920 40.804 1.00 67.56 206 ALA A O 1
ATOM 1640 N N . SER A 1 207 ? -26.454 -17.506 40.531 1.00 64.56 207 SER A N 1
ATOM 1641 C CA . SER A 1 207 ? -26.289 -18.045 41.889 1.00 64.56 207 SER A CA 1
ATOM 1642 C C . SER A 1 207 ? -26.381 -16.949 42.962 1.00 64.56 207 SER A C 1
ATOM 1644 O O . SER A 1 207 ? -26.921 -17.184 44.043 1.00 64.56 207 SER A O 1
ATOM 1646 N N . LEU A 1 208 ? -25.892 -15.736 42.676 1.00 66.00 208 LEU A N 1
ATOM 1647 C CA . LEU A 1 208 ? -26.051 -14.577 43.561 1.00 66.00 208 LEU A CA 1
ATOM 1648 C C . LEU A 1 208 ? -27.499 -14.075 43.621 1.00 66.00 208 LEU A C 1
ATOM 1650 O O . LEU A 1 208 ? -27.954 -13.676 44.693 1.00 66.00 208 LEU A O 1
ATOM 1654 N N . GLU A 1 209 ? -28.232 -14.096 42.508 1.00 69.69 209 GLU A N 1
ATOM 1655 C CA . GLU A 1 209 ? -29.662 -13.761 42.502 1.00 69.69 209 GLU A CA 1
ATOM 1656 C C . GLU A 1 209 ? -30.470 -14.759 43.336 1.00 69.69 209 GLU A C 1
ATOM 1658 O O . GLU A 1 209 ? -31.271 -14.348 44.174 1.00 69.69 209 GLU A O 1
ATOM 1663 N N . GLU A 1 210 ? -30.193 -16.058 43.198 1.00 72.12 210 GLU A N 1
ATOM 1664 C CA . GLU A 1 210 ? -30.813 -17.098 44.026 1.00 72.12 210 GLU A CA 1
ATOM 1665 C C . GLU A 1 210 ? -30.478 -16.917 45.518 1.00 72.12 210 GLU A C 1
ATOM 1667 O O . GLU A 1 210 ? -31.353 -17.035 46.383 1.00 72.12 210 GLU A O 1
ATOM 1672 N N . LEU A 1 211 ? -29.226 -16.566 45.834 1.00 70.12 211 LEU A N 1
ATOM 1673 C CA . LEU A 1 211 ? -28.806 -16.241 47.196 1.00 70.12 211 LEU A CA 1
ATOM 1674 C C . LEU A 1 211 ? -29.586 -15.048 47.761 1.00 70.12 211 LEU A C 1
ATOM 1676 O O . LEU A 1 211 ? -30.080 -15.118 48.890 1.00 70.12 211 LEU A O 1
ATOM 1680 N N . ARG A 1 212 ? -29.708 -13.964 46.988 1.00 73.19 212 ARG A N 1
ATOM 1681 C CA . ARG A 1 212 ? -30.469 -12.769 47.375 1.00 73.19 212 ARG A CA 1
ATOM 1682 C C . ARG A 1 212 ? -31.919 -13.132 47.682 1.00 73.19 212 ARG A C 1
ATOM 1684 O O . ARG A 1 212 ? -32.408 -12.807 48.761 1.00 73.19 212 ARG A O 1
ATOM 1691 N N . ASP A 1 213 ? -32.573 -13.861 46.785 1.00 73.69 213 ASP A N 1
ATOM 1692 C CA . ASP A 1 213 ? -33.980 -14.232 46.933 1.00 73.69 213 ASP A CA 1
ATOM 1693 C C . ASP A 1 213 ? -34.204 -15.145 48.165 1.00 73.69 213 ASP A C 1
ATOM 1695 O O . ASP A 1 213 ? -35.213 -15.035 48.878 1.00 73.69 213 ASP A O 1
ATOM 1699 N N . ASN A 1 214 ? -33.232 -16.008 48.488 1.00 71.50 214 ASN A N 1
ATOM 1700 C CA . ASN A 1 214 ? -33.236 -16.829 49.703 1.00 71.50 214 ASN A CA 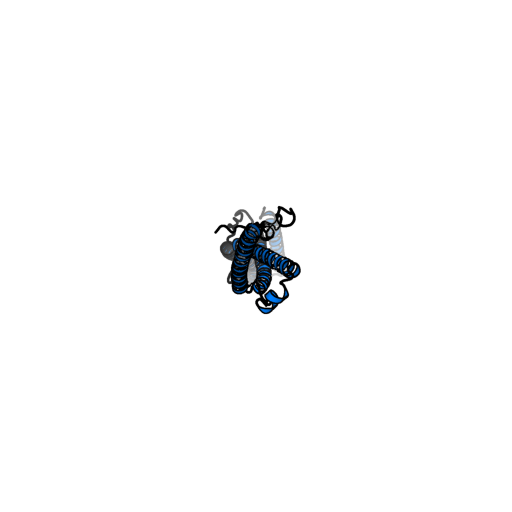1
ATOM 1701 C C . ASN A 1 214 ? -33.071 -15.979 50.977 1.00 71.50 214 ASN A C 1
ATOM 1703 O O . ASN A 1 214 ? -33.812 -16.159 51.951 1.00 71.50 214 ASN A O 1
ATOM 1707 N N . LEU A 1 215 ? -32.140 -15.019 50.975 1.00 70.31 215 LEU A N 1
ATOM 1708 C CA . LEU A 1 215 ? -31.935 -14.092 52.091 1.00 70.31 215 LEU A CA 1
ATOM 1709 C C . LEU A 1 215 ? -33.168 -13.219 52.341 1.00 70.31 215 LEU A C 1
ATOM 1711 O O . LEU A 1 215 ? -33.595 -13.100 53.492 1.00 70.31 215 LEU A O 1
ATOM 1715 N N . ASP A 1 216 ? -33.788 -12.688 51.287 1.00 73.25 216 ASP A N 1
ATOM 1716 C CA . ASP A 1 216 ? -35.032 -11.920 51.380 1.00 73.25 216 ASP A CA 1
ATOM 1717 C C . ASP A 1 216 ? -36.159 -12.764 51.983 1.00 73.25 216 ASP A C 1
ATOM 1719 O O . ASP A 1 216 ? -36.858 -12.329 52.905 1.00 73.25 216 ASP A O 1
ATOM 1723 N N . SER A 1 217 ? -36.284 -14.019 51.547 1.00 73.00 217 SER A N 1
ATOM 1724 C CA . SER A 1 217 ? -37.253 -14.966 52.106 1.00 73.00 217 SER A CA 1
ATOM 1725 C C . SER A 1 217 ? -37.016 -15.220 53.602 1.00 73.00 217 SER A C 1
ATOM 1727 O O . SER A 1 217 ? -37.963 -15.206 54.399 1.00 73.00 217 SER A O 1
ATOM 1729 N N . LYS A 1 218 ? -35.754 -15.398 54.025 1.00 73.88 218 LYS A N 1
ATOM 1730 C CA . LYS A 1 218 ? -35.387 -15.561 55.444 1.00 73.88 218 LYS A CA 1
ATOM 1731 C C . LYS A 1 218 ? -35.647 -14.288 56.258 1.00 73.88 218 LYS A C 1
ATOM 1733 O O . LYS A 1 218 ? -36.152 -14.387 57.378 1.00 73.88 218 LYS A O 1
ATOM 1738 N N . LEU A 1 219 ? -35.369 -13.103 55.715 1.00 72.94 219 LEU A N 1
ATOM 1739 C CA . LEU A 1 219 ? -35.662 -11.819 56.364 1.00 72.94 219 LEU A CA 1
ATOM 1740 C C . LEU A 1 219 ? -37.166 -11.611 56.563 1.00 72.94 219 LEU A C 1
ATOM 1742 O O . LEU A 1 219 ? -37.592 -11.216 57.652 1.00 72.94 219 LEU A O 1
ATOM 1746 N N . ILE A 1 220 ? -37.981 -11.934 55.554 1.00 77.12 220 ILE A N 1
ATOM 1747 C CA . ILE A 1 220 ? -39.445 -11.912 55.664 1.00 77.12 220 ILE A CA 1
ATOM 1748 C C . ILE A 1 220 ? -39.897 -12.855 56.785 1.00 77.12 220 ILE A C 1
ATOM 1750 O O . ILE A 1 220 ? -40.686 -12.449 57.644 1.00 77.12 220 ILE A O 1
ATOM 1754 N N . LEU A 1 221 ? -39.363 -14.081 56.832 1.00 78.75 221 LEU A N 1
ATOM 1755 C CA . LEU A 1 221 ? -39.689 -15.058 57.871 1.00 78.75 221 LEU A CA 1
ATOM 1756 C C . LEU A 1 221 ? -39.342 -14.539 59.276 1.00 78.75 221 LEU A C 1
ATOM 1758 O O . LEU A 1 221 ? -40.199 -14.557 60.162 1.00 78.75 221 LEU A O 1
ATOM 1762 N N . ILE A 1 222 ? -38.131 -14.016 59.483 1.00 75.31 222 ILE A N 1
ATOM 1763 C CA . ILE A 1 222 ? -37.722 -13.417 60.764 1.00 75.31 222 ILE A CA 1
ATOM 1764 C C . ILE A 1 222 ? -38.661 -12.262 61.135 1.00 75.31 222 ILE A C 1
ATOM 1766 O O . ILE A 1 222 ? -39.171 -12.219 62.254 1.00 75.31 222 ILE A O 1
ATOM 1770 N N . GLY A 1 223 ? -38.977 -11.375 60.186 1.00 73.25 223 GLY A N 1
ATOM 1771 C CA . GLY A 1 223 ? -39.908 -10.266 60.399 1.00 73.25 223 GLY A CA 1
ATOM 1772 C C . GLY A 1 223 ? -41.310 -10.724 60.816 1.00 73.25 223 GLY A C 1
ATOM 1773 O O . GLY A 1 223 ? -41.925 -10.117 61.696 1.00 73.25 223 GLY A O 1
ATOM 1774 N N . THR A 1 224 ? -41.822 -11.816 60.236 1.00 78.25 224 THR A N 1
ATOM 1775 C CA . THR A 1 224 ? -43.104 -12.406 60.664 1.00 78.25 224 THR A CA 1
ATOM 1776 C C . THR A 1 224 ? -43.036 -12.976 62.077 1.00 78.25 224 THR A C 1
ATOM 1778 O O . THR A 1 224 ? -43.943 -12.722 62.868 1.00 78.25 224 THR A O 1
ATOM 1781 N N . LYS A 1 225 ? -41.945 -13.661 62.434 1.00 79.50 225 LYS A N 1
ATOM 1782 C CA . LYS A 1 225 ? -41.770 -14.262 63.759 1.00 79.50 225 LYS A CA 1
ATOM 1783 C C . LYS A 1 225 ? -41.589 -13.214 64.857 1.00 79.50 225 LYS A C 1
ATOM 1785 O O . LYS A 1 225 ? -42.178 -13.342 65.925 1.00 79.50 225 LYS A O 1
ATOM 1790 N N . CYS A 1 226 ? -40.862 -12.132 64.576 1.00 74.56 226 CYS A N 1
ATOM 1791 C CA . CYS A 1 226 ? -40.758 -10.985 65.479 1.00 74.56 226 CYS A CA 1
ATOM 1792 C C . CYS A 1 226 ? -42.119 -10.316 65.717 1.00 74.56 226 CYS A C 1
ATOM 1794 O O . CYS A 1 226 ? -42.425 -9.958 66.852 1.00 74.56 226 CYS A O 1
ATOM 1796 N N . ARG A 1 227 ? -42.960 -10.177 64.678 1.00 78.56 227 ARG A N 1
ATOM 1797 C CA . ARG A 1 227 ? -44.339 -9.681 64.842 1.00 78.56 227 ARG A CA 1
ATOM 1798 C C . ARG A 1 227 ? -45.180 -10.612 65.713 1.00 78.56 227 ARG A C 1
ATOM 1800 O O . ARG A 1 227 ? -45.805 -10.130 66.646 1.00 78.56 227 ARG A O 1
ATOM 1807 N N . GLN A 1 228 ? -45.123 -11.922 65.473 1.00 81.12 228 GLN A N 1
ATOM 1808 C CA . GLN A 1 228 ? -45.832 -12.909 66.296 1.00 81.12 228 GLN A CA 1
ATOM 1809 C C . GLN A 1 228 ? -45.417 -12.832 67.768 1.00 81.12 228 GLN A C 1
ATOM 1811 O O . GLN A 1 228 ? -46.273 -12.729 68.637 1.00 81.12 228 GLN A O 1
ATOM 1816 N N . LEU A 1 229 ? -44.111 -12.799 68.049 1.00 79.12 229 LEU A N 1
ATOM 1817 C CA . LEU A 1 229 ? -43.594 -12.653 69.413 1.00 79.12 229 LEU A CA 1
ATOM 1818 C C . LEU A 1 229 ? -44.030 -11.333 70.060 1.00 79.12 229 LEU A C 1
ATOM 1820 O O . LEU A 1 229 ? -44.341 -11.305 71.249 1.00 79.12 229 LEU A O 1
ATOM 1824 N N . LYS A 1 230 ? -44.084 -10.240 69.289 1.00 79.69 230 LYS A N 1
ATOM 1825 C CA . LYS A 1 230 ? -44.592 -8.948 69.767 1.00 79.69 230 LYS A CA 1
ATOM 1826 C C . LYS A 1 230 ? -46.078 -9.026 70.122 1.00 79.69 230 LYS A C 1
ATOM 1828 O O . LYS A 1 230 ? -46.466 -8.532 71.179 1.00 79.69 230 LYS A O 1
ATOM 1833 N N . ASP A 1 231 ? -46.889 -9.659 69.283 1.00 81.69 231 ASP A N 1
ATOM 1834 C CA . ASP A 1 231 ? -48.326 -9.827 69.517 1.00 81.69 231 ASP A CA 1
ATOM 1835 C C . ASP A 1 231 ? -48.594 -10.746 70.723 1.00 81.69 231 ASP A C 1
ATOM 1837 O O . ASP A 1 231 ? -49.429 -10.433 71.575 1.00 81.69 231 ASP A O 1
ATOM 1841 N N . GLU A 1 232 ? -47.837 -11.840 70.857 1.00 84.94 232 GLU A N 1
ATOM 1842 C CA . GLU A 1 232 ? -47.868 -12.726 72.027 1.00 84.94 232 GLU A CA 1
ATOM 1843 C C . GLU A 1 232 ? -47.474 -11.984 73.306 1.00 84.94 232 GLU A C 1
ATOM 1845 O O . GLU A 1 232 ? -48.150 -12.110 74.331 1.00 84.94 232 GLU A O 1
ATOM 1850 N N . TRP A 1 233 ? -46.422 -11.166 73.250 1.00 80.12 233 TRP A N 1
ATOM 1851 C CA . TRP A 1 233 ? -45.994 -10.347 74.376 1.00 80.12 233 TRP A CA 1
ATOM 1852 C C . TRP A 1 233 ? -47.051 -9.307 74.762 1.00 80.12 233 TRP A C 1
ATOM 1854 O O . TRP A 1 233 ? -47.366 -9.183 75.944 1.00 80.12 233 TRP A O 1
ATOM 1864 N N . LEU A 1 234 ? -47.666 -8.610 73.799 1.00 79.31 234 LEU A N 1
ATOM 1865 C CA . LEU A 1 234 ? -48.767 -7.670 74.055 1.00 79.31 234 LEU A CA 1
ATOM 1866 C C . LEU A 1 234 ? -49.989 -8.380 74.664 1.00 79.31 234 LEU A C 1
ATOM 1868 O O . LEU A 1 234 ? -50.618 -7.868 75.596 1.00 79.31 234 LEU A O 1
ATOM 1872 N N . SER A 1 235 ? -50.298 -9.592 74.196 1.00 81.94 235 SER A N 1
ATOM 1873 C CA . SER A 1 235 ? -51.357 -10.437 74.756 1.00 81.94 235 SER A CA 1
ATOM 1874 C C . SER A 1 235 ? -51.052 -10.858 76.199 1.00 81.94 235 SER A C 1
ATOM 1876 O O . SER A 1 235 ? -51.889 -10.700 77.088 1.00 81.94 235 SER A O 1
ATOM 1878 N N . LEU A 1 236 ? -49.832 -11.317 76.487 1.00 82.88 236 LEU A N 1
ATOM 1879 C CA . LEU A 1 236 ? -49.398 -11.667 77.844 1.00 82.88 236 LEU A CA 1
ATOM 1880 C C . LEU A 1 236 ? -49.376 -10.444 78.770 1.00 82.88 236 LEU A C 1
ATOM 1882 O O . LEU A 1 236 ? -49.852 -10.522 79.903 1.00 82.88 236 LEU A O 1
ATOM 1886 N N . ARG A 1 237 ? -48.895 -9.301 78.275 1.00 74.88 237 ARG A N 1
ATOM 1887 C CA . ARG A 1 237 ? -48.845 -8.030 79.005 1.00 74.88 237 ARG A CA 1
ATOM 1888 C C . ARG A 1 237 ? -50.239 -7.542 79.392 1.00 74.88 237 ARG A C 1
ATOM 1890 O O . ARG A 1 237 ? -50.456 -7.200 80.553 1.00 74.88 237 ARG A O 1
ATOM 1897 N N . SER A 1 238 ? -51.193 -7.566 78.458 1.00 78.38 238 SER A N 1
ATOM 1898 C CA . SER A 1 238 ? -52.585 -7.176 78.735 1.00 78.38 238 SER A CA 1
ATOM 1899 C C . SER A 1 238 ? -53.260 -8.102 79.755 1.00 78.38 238 SER A C 1
ATOM 1901 O O . SER A 1 238 ? -53.996 -7.633 80.624 1.00 78.38 238 SER A O 1
ATOM 1903 N N . ARG A 1 239 ? -52.944 -9.405 79.732 1.00 80.56 239 ARG A N 1
ATOM 1904 C CA . ARG A 1 239 ? -53.427 -10.385 80.723 1.00 80.56 239 ARG A CA 1
ATOM 1905 C C . ARG A 1 239 ? -52.839 -10.178 82.121 1.00 80.56 239 ARG A C 1
ATOM 1907 O O . ARG A 1 239 ? -53.529 -10.438 83.103 1.00 80.56 239 ARG A O 1
ATOM 1914 N N . LEU A 1 240 ? -51.589 -9.726 82.212 1.00 78.44 240 LEU A N 1
ATOM 1915 C CA . LEU A 1 240 ? -50.861 -9.525 83.471 1.00 78.44 240 LEU A CA 1
ATOM 1916 C C . LEU A 1 240 ? -51.060 -8.129 84.093 1.00 78.44 240 LEU A C 1
ATOM 1918 O O . LEU A 1 240 ? -50.583 -7.907 85.202 1.00 78.44 240 LEU A O 1
ATOM 1922 N N . LYS A 1 241 ? -51.784 -7.212 83.426 1.00 76.19 241 LYS A N 1
ATOM 1923 C CA . LYS A 1 241 ? -52.075 -5.836 83.893 1.00 76.19 241 LYS A CA 1
ATOM 1924 C C . LYS A 1 241 ? -50.824 -5.044 84.315 1.00 76.19 241 LYS A C 1
ATOM 1926 O O . LYS A 1 241 ? -50.840 -4.335 85.316 1.00 76.19 241 LYS A O 1
ATOM 1931 N N . LEU A 1 242 ? -49.737 -5.185 83.562 1.00 67.38 242 LEU A N 1
ATOM 1932 C CA . LEU A 1 242 ? -48.493 -4.448 83.800 1.00 67.38 242 LEU A CA 1
ATOM 1933 C C . LEU A 1 242 ? -48.627 -3.006 83.272 1.00 67.38 242 LEU A C 1
ATOM 1935 O O . LEU A 1 242 ? -48.974 -2.832 82.103 1.00 67.38 242 LEU A O 1
ATOM 1939 N N . GLU A 1 243 ? -48.349 -1.997 84.109 1.00 61.84 243 GLU A N 1
ATOM 1940 C CA . GLU A 1 243 ? -48.344 -0.572 83.722 1.00 61.84 243 GLU A CA 1
ATOM 1941 C C . GLU A 1 243 ? -47.277 -0.248 82.656 1.00 61.84 243 GLU A C 1
ATOM 1943 O O . GLU A 1 243 ? -46.338 -1.015 82.404 1.00 61.84 243 GLU A O 1
ATOM 1948 N N . ASP A 1 244 ? -47.452 0.894 81.988 1.00 58.22 244 ASP A N 1
ATOM 1949 C CA . ASP A 1 244 ? -46.593 1.368 80.904 1.00 58.22 244 ASP A CA 1
ATOM 1950 C C . ASP A 1 244 ? -45.203 1.786 81.407 1.00 58.22 244 ASP A C 1
ATOM 1952 O O . ASP A 1 244 ? -44.933 2.961 81.639 1.00 58.22 244 ASP A O 1
ATOM 1956 N N . SER A 1 245 ? -44.276 0.832 81.528 1.00 50.00 245 SER A N 1
ATOM 1957 C CA . SER A 1 245 ? -42.852 1.157 81.453 1.00 50.00 245 SER A CA 1
ATOM 1958 C C . SER A 1 245 ? -42.460 1.342 79.983 1.00 50.00 245 SER A C 1
ATOM 1960 O O . SER A 1 245 ? -42.681 0.480 79.126 1.00 50.00 245 SER A O 1
ATOM 1962 N N . SER A 1 246 ? -41.912 2.515 79.686 1.00 49.16 246 SER A N 1
ATOM 1963 C CA . SER A 1 246 ? -41.580 3.049 78.361 1.00 49.16 246 SER A CA 1
ATOM 1964 C C . SER A 1 246 ? -40.417 2.348 77.639 1.00 49.16 246 SER A C 1
ATOM 1966 O O . SER A 1 246 ? -39.958 2.840 76.616 1.00 49.16 246 SER A O 1
ATOM 1968 N N . GLU A 1 247 ? -39.932 1.206 78.127 1.00 49.47 247 GLU A N 1
ATOM 1969 C CA . GLU A 1 247 ? -38.661 0.616 77.674 1.00 49.47 247 GLU A CA 1
ATOM 1970 C C . GLU A 1 247 ? -38.783 -0.347 76.477 1.00 49.47 247 GLU A C 1
ATOM 1972 O O . GLU A 1 247 ? -37.781 -0.663 75.848 1.00 49.47 247 GLU A O 1
ATOM 1977 N N . PHE A 1 248 ? -39.992 -0.783 76.097 1.00 47.31 248 PHE A N 1
ATOM 1978 C CA . PHE A 1 248 ? -40.188 -1.761 75.005 1.00 47.31 248 PHE A CA 1
ATOM 1979 C C . PHE A 1 248 ? -40.870 -1.212 73.741 1.00 47.31 248 PHE A C 1
ATOM 1981 O O . PHE A 1 248 ? -41.037 -1.944 72.763 1.00 47.31 248 PHE A O 1
ATOM 1988 N N . ASN A 1 249 ? -41.248 0.071 73.716 1.00 46.78 249 ASN A N 1
ATOM 1989 C CA . ASN A 1 249 ? -41.901 0.669 72.543 1.00 46.78 249 ASN A CA 1
ATOM 1990 C C . ASN A 1 249 ? -40.935 0.967 71.380 1.00 46.78 249 ASN A C 1
ATOM 1992 O O . ASN A 1 249 ? -41.397 1.255 70.277 1.00 46.78 249 ASN A O 1
ATOM 1996 N N . GLU A 1 250 ? -39.622 0.830 71.584 1.00 43.75 250 GLU A N 1
ATOM 1997 C CA . GLU A 1 250 ? -38.596 1.164 70.588 1.00 43.75 250 GLU A CA 1
ATOM 1998 C C . GLU A 1 250 ? -37.803 -0.035 70.050 1.00 43.75 250 GLU A C 1
ATOM 2000 O O . GLU A 1 250 ? -36.678 0.120 69.582 1.00 43.75 250 GLU A O 1
ATOM 2005 N N . ILE A 1 251 ? -38.381 -1.240 69.997 1.00 44.34 251 ILE A N 1
ATOM 2006 C CA . ILE A 1 251 ? -37.818 -2.263 69.100 1.00 44.34 251 ILE A CA 1
ATOM 2007 C C . ILE A 1 251 ? -38.268 -1.925 67.674 1.00 44.34 251 ILE A C 1
ATOM 2009 O O . ILE A 1 251 ? -39.241 -2.480 67.153 1.00 44.34 251 ILE A O 1
ATOM 2013 N N . LYS A 1 252 ? -37.579 -0.964 67.047 1.00 42.38 252 LYS A N 1
ATOM 2014 C CA . LYS A 1 252 ? -37.624 -0.794 65.594 1.00 42.38 252 LYS A CA 1
ATOM 2015 C C . LYS A 1 252 ? -36.965 -2.028 64.979 1.00 42.38 252 LYS A C 1
ATOM 2017 O O . LYS A 1 252 ? -35.797 -2.285 65.267 1.00 42.38 252 LYS A O 1
ATOM 2022 N N . PRO A 1 253 ? -37.672 -2.818 64.158 1.00 39.25 253 PRO A N 1
ATOM 2023 C CA . PRO A 1 253 ? -37.018 -3.887 63.429 1.00 39.25 253 PRO A CA 1
ATOM 2024 C C . PRO A 1 253 ? -35.987 -3.250 62.491 1.00 39.25 253 PRO A C 1
ATOM 2026 O O . PRO A 1 253 ? -36.356 -2.494 61.596 1.00 39.25 253 PRO A O 1
ATOM 2029 N N . SER A 1 254 ? -34.707 -3.587 62.659 1.00 43.41 254 SER A N 1
ATOM 2030 C CA . SER A 1 254 ? -33.584 -3.147 61.807 1.00 43.41 254 SER A CA 1
ATOM 2031 C C . SER A 1 254 ? -33.713 -3.544 60.325 1.00 43.41 254 SER A C 1
ATOM 2033 O O . SER A 1 254 ? -32.797 -3.333 59.541 1.00 43.41 254 SER A O 1
ATOM 2035 N N . VAL A 1 255 ? -34.858 -4.090 59.909 1.00 41.41 255 VAL A N 1
ATOM 2036 C CA . VAL A 1 255 ? -35.211 -4.418 58.522 1.00 41.41 255 VAL A CA 1
ATOM 2037 C C . VAL A 1 255 ? -35.243 -3.160 57.636 1.00 41.41 255 VAL A C 1
ATOM 2039 O O . VAL A 1 255 ? -35.070 -3.259 56.426 1.00 41.41 255 VAL A O 1
ATOM 2042 N N . GLU A 1 256 ? -35.401 -1.963 58.213 1.00 36.91 256 GLU A N 1
ATOM 2043 C CA . GLU A 1 256 ? -35.306 -0.697 57.465 1.00 36.91 256 GLU A CA 1
ATOM 2044 C C . GLU A 1 256 ? -33.870 -0.319 57.055 1.00 36.91 256 GLU A C 1
ATOM 2046 O O . GLU A 1 256 ? -33.712 0.422 56.087 1.00 36.91 256 GLU A O 1
ATOM 2051 N N . LEU A 1 257 ? -32.826 -0.861 57.701 1.00 37.09 257 LEU A N 1
ATOM 2052 C CA . LEU A 1 257 ? -31.428 -0.588 57.322 1.00 37.09 257 LEU A CA 1
ATOM 2053 C C . LEU A 1 257 ? -31.042 -1.246 55.988 1.00 37.09 257 LEU A C 1
ATOM 2055 O O . LEU A 1 257 ? -30.277 -0.667 55.224 1.00 37.09 257 LEU A O 1
ATOM 2059 N N . PHE A 1 258 ? -31.628 -2.398 55.647 1.00 35.09 258 PHE A N 1
ATOM 2060 C CA . PHE A 1 258 ? -31.344 -3.074 54.372 1.00 35.09 258 PHE A CA 1
ATOM 2061 C C . PHE A 1 258 ? -32.061 -2.446 53.168 1.00 35.09 258 PHE A C 1
ATOM 2063 O O . PHE A 1 258 ? -31.638 -2.644 52.034 1.00 35.09 258 PHE A O 1
ATOM 2070 N N . LYS A 1 259 ? -33.099 -1.626 53.390 1.00 39.28 259 LYS A N 1
ATOM 2071 C CA . LYS A 1 259 ? -33.772 -0.878 52.312 1.00 39.28 259 LYS A CA 1
ATOM 2072 C C . LYS A 1 259 ? -33.002 0.361 51.843 1.00 39.28 259 LYS A C 1
ATOM 2074 O O . LYS A 1 259 ? -33.413 0.975 50.864 1.00 39.28 259 LYS A O 1
ATOM 2079 N N . GLN A 1 260 ? -31.923 0.752 52.525 1.00 33.69 260 GLN A N 1
ATOM 2080 C CA . GLN A 1 260 ? -31.123 1.920 52.136 1.00 33.69 260 GLN A CA 1
ATOM 2081 C C . GLN A 1 260 ? -30.063 1.625 51.069 1.00 33.69 260 GLN A C 1
ATOM 2083 O O . GLN A 1 260 ? -29.467 2.565 50.545 1.00 33.69 260 GLN A O 1
ATOM 2088 N N . VAL A 1 261 ? -29.871 0.364 50.673 1.00 36.53 261 VAL A N 1
ATOM 2089 C CA . VAL A 1 261 ? -29.044 0.030 49.506 1.00 36.53 261 VAL A CA 1
ATOM 2090 C C . VAL A 1 261 ? -29.902 0.184 48.248 1.00 36.53 261 VAL A C 1
ATOM 2092 O O . VAL A 1 261 ? -30.426 -0.773 47.686 1.00 36.53 261 VAL A O 1
ATOM 2095 N N . SER A 1 262 ? -30.113 1.435 47.840 1.00 29.78 262 SER A N 1
ATOM 2096 C CA . SER A 1 262 ? -30.668 1.754 46.527 1.00 29.78 262 SER A CA 1
ATOM 2097 C C . SER A 1 262 ? -29.618 1.414 45.474 1.00 29.78 262 SER A C 1
ATOM 2099 O O . SER A 1 262 ? -28.612 2.112 45.372 1.00 29.78 262 SER A O 1
ATOM 2101 N N . PHE A 1 263 ? -29.853 0.375 44.673 1.00 35.56 263 PHE A N 1
ATOM 2102 C CA . PHE A 1 263 ? -29.083 0.145 43.451 1.00 35.56 263 PHE A CA 1
ATOM 2103 C C . PHE A 1 263 ? -29.341 1.305 42.474 1.00 35.56 263 PHE A C 1
ATOM 2105 O O . PHE A 1 263 ? -30.496 1.530 42.108 1.00 35.56 263 PHE A O 1
ATOM 2112 N N . PRO A 1 264 ? -28.316 2.065 42.047 1.00 30.23 264 PRO A N 1
ATOM 2113 C CA . PRO A 1 264 ? -28.517 3.203 41.153 1.00 30.23 264 PRO A CA 1
ATOM 2114 C C . PRO A 1 264 ? -28.748 2.812 39.685 1.00 30.23 264 PRO A C 1
ATOM 2116 O O . PRO A 1 264 ? -28.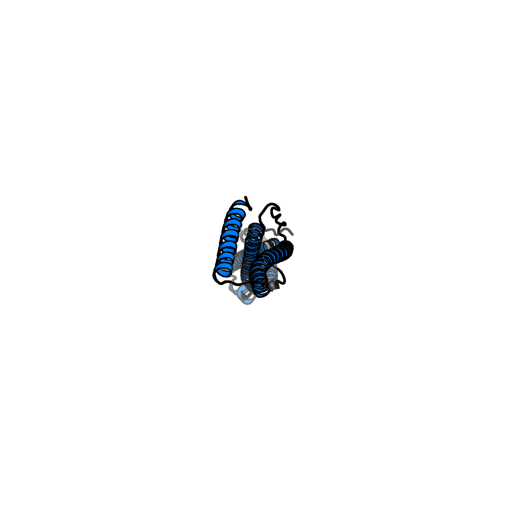997 3.692 38.868 1.00 30.23 264 PRO A O 1
ATOM 2119 N N . TYR A 1 265 ? -28.723 1.525 39.331 1.00 33.53 265 TYR A N 1
ATOM 2120 C CA . TYR A 1 265 ? -28.871 1.091 37.944 1.00 33.53 265 TYR A CA 1
ATOM 2121 C C . TYR A 1 265 ? -30.096 0.201 37.772 1.00 33.53 265 TYR A C 1
ATOM 2123 O O . TYR A 1 265 ? -30.070 -1.008 37.987 1.00 33.53 265 TYR A O 1
ATOM 2131 N N . THR A 1 266 ? -31.190 0.834 37.352 1.00 29.39 266 THR A N 1
ATOM 2132 C CA . THR A 1 266 ? -32.234 0.141 36.602 1.00 29.39 266 THR A CA 1
ATOM 2133 C C . THR A 1 266 ? -31.690 -0.067 35.193 1.00 29.39 266 THR A C 1
ATOM 2135 O O . THR A 1 266 ? -31.612 0.868 34.403 1.00 29.39 266 THR A O 1
ATOM 2138 N N . LEU A 1 267 ? -31.258 -1.290 34.887 1.00 30.53 267 LEU A N 1
ATOM 2139 C CA . LEU A 1 267 ? -31.063 -1.721 33.506 1.00 30.53 267 LEU A CA 1
ATOM 2140 C C . LEU A 1 267 ? -32.454 -1.819 32.873 1.00 30.53 267 LEU A C 1
ATOM 2142 O O . LEU A 1 267 ? -33.154 -2.821 33.009 1.00 30.53 267 LEU A O 1
ATOM 2146 N N . SER A 1 268 ? -32.894 -0.725 32.258 1.00 28.89 268 SER A N 1
ATOM 2147 C CA . SER A 1 268 ? -34.039 -0.733 31.358 1.00 28.89 268 SER A CA 1
ATOM 2148 C C . SER A 1 268 ? -33.659 -1.516 30.104 1.00 28.89 268 SER A C 1
ATOM 2150 O O . SER A 1 268 ? -32.734 -1.118 29.396 1.00 28.89 268 SER A O 1
ATOM 2152 N N . HIS A 1 269 ? -34.363 -2.630 29.896 1.00 33.56 269 HIS A N 1
ATOM 2153 C CA . HIS A 1 269 ? -34.404 -3.398 28.652 1.00 33.56 269 HIS A CA 1
ATOM 2154 C C . HIS A 1 269 ? -34.712 -2.537 27.425 1.00 33.56 269 HIS A C 1
ATOM 2156 O O . HIS A 1 269 ? -35.510 -1.579 27.563 1.00 33.56 269 HIS A O 1
#

Foldseek 3Di:
DPPPPVVVVVVVVVVVVVVVVVVVCVVVVPDDPRSVVVVVVVVVVVVVVVVVVVVVVVVVVVVLVVLLVVLQVLQVVLCVLQVHDDDDDDPPDDSVVSSVVSVVVSVVSVVVLVVQVVLVVVLQVLQCVLCQQQVHDGDDDDPPTRDYPVVSVVSVVVSVVSVVVVVVVVVVVVVVVVVLVPDPCNVVCCVVPPDDSHHNYPVSVVSVVVVVVVVVVVVVVVVVVVVVVVVVVVVVCVVVVDDDDPPPPPPDPCPVVVVPPPDPDDPDD

Secondary structure (DSSP, 8-state):
--TTTTHHHHHHHHHHHHHHHHHHHHHTT--THHHHHHHHHHHHHHHHHHHHHHHHHHHHHHHHHHHHHHHHHHHHHHHHHHTPPPP---TTS-HHHHHHHHHHHHHHHHHHHHHHHHHHHHHHHHHHHHHHHHTPPPP----SSPPPHHHHHHHHHHHHHHHHHHHHHHHHHHHHHHHHHS-TTHHHHHHH---------HHHHHHHHHHHHHHHHHHHHHHHHHHHHHHHHHHHHHHHT----TTSTT---THHHHTT---S-----

pLDDT: mean 75.26, std 18.37, range [28.89, 97.69]

Radius of gyration: 46.57 Å; chains: 1; bounding box: 97×48×140 Å